Protein AF-A0AAP0I8T3-F1 (afdb_monomer_lite)

pLDDT: mean 73.67, std 14.7, range [32.94, 93.56]

Structure (mmCIF, N/CA/C/O backbone):
data_AF-A0AAP0I8T3-F1
#
_entry.id   AF-A0AAP0I8T3-F1
#
loop_
_atom_site.group_PDB
_atom_site.id
_atom_site.type_symbol
_atom_site.label_atom_id
_atom_site.label_alt_id
_atom_site.label_comp_id
_atom_site.label_asym_id
_atom_site.label_entity_id
_atom_site.label_seq_id
_atom_site.pdbx_PDB_ins_code
_atom_site.Cartn_x
_atom_site.Cartn_y
_atom_site.Cartn_z
_atom_site.occupancy
_atom_site.B_iso_or_equiv
_atom_site.auth_seq_id
_atom_site.auth_comp_id
_atom_site.auth_asym_id
_atom_site.auth_atom_id
_atom_site.pdbx_PDB_model_num
ATOM 1 N N . MET A 1 1 ? -25.269 -58.295 46.517 1.00 35.41 1 MET A N 1
ATOM 2 C CA . MET A 1 1 ? -24.117 -57.380 46.415 1.00 35.41 1 MET A CA 1
ATOM 3 C C . MET A 1 1 ? -24.196 -56.691 45.060 1.00 35.41 1 MET A C 1
ATOM 5 O O . MET A 1 1 ? -23.604 -57.156 44.103 1.00 35.41 1 MET A O 1
ATOM 9 N N . TRP A 1 2 ? -25.041 -55.665 44.972 1.00 32.94 2 TRP A N 1
ATOM 10 C CA . TRP A 1 2 ? -25.226 -54.818 43.794 1.00 32.94 2 TRP A CA 1
ATOM 11 C C . TRP A 1 2 ? -25.390 -53.398 44.334 1.00 32.94 2 TRP A C 1
ATOM 13 O O . TRP A 1 2 ? -26.438 -53.078 44.887 1.00 32.94 2 TRP A O 1
ATOM 23 N N . SER A 1 3 ? -24.336 -52.587 44.272 1.00 38.44 3 SER A N 1
ATOM 24 C CA . SER A 1 3 ? -24.433 -51.142 44.490 1.00 38.44 3 SER A CA 1
ATOM 25 C C . SER A 1 3 ? -24.435 -50.469 43.118 1.00 38.44 3 SER A C 1
ATOM 27 O O . SER A 1 3 ? -23.474 -50.666 42.369 1.00 38.44 3 SER A O 1
ATOM 29 N N . PRO A 1 4 ? -25.470 -49.702 42.752 1.00 47.94 4 PRO A N 1
ATOM 30 C CA . PRO A 1 4 ? -25.428 -48.918 41.533 1.00 47.94 4 PRO A CA 1
ATOM 31 C C . PRO A 1 4 ? -24.483 -47.730 41.737 1.00 47.94 4 PRO A C 1
ATOM 33 O O . PRO A 1 4 ? -24.571 -47.009 42.730 1.00 47.94 4 PRO A O 1
ATOM 36 N N . LEU A 1 5 ? -23.561 -47.559 40.791 1.00 43.00 5 LEU A N 1
ATOM 37 C CA . LEU A 1 5 ? -22.741 -46.365 40.634 1.00 43.00 5 LEU A CA 1
ATOM 38 C C . LEU A 1 5 ? -23.672 -45.180 40.376 1.00 43.00 5 LEU A C 1
ATOM 40 O O . LEU A 1 5 ? -24.196 -45.004 39.280 1.00 43.00 5 LEU A O 1
ATOM 44 N N . GLN A 1 6 ? -23.903 -44.389 41.415 1.00 45.25 6 GLN A N 1
ATOM 45 C CA . GLN A 1 6 ? -24.590 -43.113 41.327 1.00 45.25 6 GLN A CA 1
ATOM 46 C C . GLN A 1 6 ? -23.541 -42.043 40.988 1.00 45.25 6 GLN A C 1
ATOM 48 O O . GLN A 1 6 ? -23.220 -41.185 41.805 1.00 45.25 6 GLN A O 1
ATOM 53 N N . GLU A 1 7 ? -22.962 -42.121 39.786 1.00 44.62 7 GLU A N 1
ATOM 54 C CA . GLU A 1 7 ? -22.285 -40.968 39.192 1.00 44.62 7 GLU A CA 1
ATOM 55 C C . GLU A 1 7 ? -23.377 -39.979 38.802 1.00 44.62 7 GLU A C 1
ATOM 57 O O . GLU A 1 7 ? -24.005 -40.061 37.748 1.00 44.62 7 GLU A O 1
ATOM 62 N N . ALA A 1 8 ? -23.664 -39.068 39.727 1.00 43.50 8 ALA A N 1
ATOM 63 C CA . ALA A 1 8 ? -24.417 -37.876 39.428 1.00 43.50 8 ALA A CA 1
ATOM 64 C C . ALA A 1 8 ? -23.662 -37.128 38.323 1.00 43.50 8 ALA A C 1
ATOM 66 O O . ALA A 1 8 ? -22.659 -36.464 38.575 1.00 43.50 8 ALA A O 1
ATOM 67 N N . THR A 1 9 ? -24.154 -37.217 37.091 1.00 44.84 9 THR A N 1
ATOM 68 C CA . THR A 1 9 ? -23.895 -36.230 36.045 1.00 44.84 9 THR A CA 1
ATOM 69 C C . THR A 1 9 ? -24.516 -34.908 36.488 1.00 44.84 9 THR A C 1
ATOM 71 O O . THR A 1 9 ? -25.554 -34.480 35.982 1.00 44.84 9 THR A O 1
ATOM 74 N N . THR A 1 10 ? -23.918 -34.260 37.485 1.00 43.53 10 THR A N 1
ATOM 75 C CA . THR A 1 10 ? -24.120 -32.838 37.717 1.00 43.53 10 THR A CA 1
ATOM 76 C C . THR A 1 10 ? -23.494 -32.144 36.521 1.00 43.53 10 THR A C 1
ATOM 78 O O . THR A 1 10 ? -22.281 -31.959 36.473 1.00 43.53 10 THR A O 1
ATOM 81 N N . LEU A 1 11 ? -24.317 -31.821 35.519 1.00 47.91 11 LEU A N 1
ATOM 82 C CA . LEU A 1 11 ? -23.992 -30.817 34.513 1.00 47.91 11 LEU A CA 1
ATOM 83 C C . LEU A 1 11 ? -23.649 -29.546 35.289 1.00 47.91 11 LEU A C 1
ATOM 85 O O . LEU A 1 11 ? -24.539 -28.816 35.723 1.00 47.91 11 LEU A O 1
ATOM 89 N N . GLN A 1 12 ? -22.364 -29.337 35.563 1.00 52.41 12 GLN A N 1
ATOM 90 C CA . GLN A 1 12 ? -21.900 -28.130 36.215 1.00 52.41 12 GLN A CA 1
ATOM 91 C C . GLN A 1 12 ? -22.192 -27.013 35.221 1.00 52.41 12 GLN A C 1
ATOM 93 O O . GLN A 1 12 ? -21.581 -26.950 34.156 1.00 52.41 12 GLN A O 1
ATOM 98 N N . ALA A 1 13 ? -23.220 -26.215 35.504 1.00 55.81 13 ALA A N 1
ATOM 99 C CA . ALA A 1 13 ? -23.558 -25.078 34.672 1.00 55.81 13 ALA A CA 1
ATOM 100 C C . ALA A 1 13 ? -22.344 -24.146 34.683 1.00 55.81 13 ALA A C 1
ATOM 102 O O . ALA A 1 13 ? -22.060 -23.500 35.691 1.00 55.81 13 ALA A O 1
ATOM 103 N N . THR A 1 14 ? -21.577 -24.146 33.595 1.00 66.56 14 THR A N 1
ATOM 104 C CA . THR A 1 14 ? -20.417 -23.274 33.451 1.00 66.56 14 THR A CA 1
ATOM 105 C C . THR A 1 14 ? -20.926 -21.841 33.393 1.00 66.56 14 THR A C 1
ATOM 107 O O . THR A 1 14 ? -21.499 -21.413 32.392 1.00 66.56 14 THR A O 1
ATOM 110 N N . VAL A 1 15 ? -20.758 -21.109 34.492 1.00 73.75 15 VAL A N 1
ATOM 111 C CA . VAL A 1 15 ? -21.036 -19.675 34.541 1.00 73.75 15 VAL A CA 1
ATOM 112 C C . VAL A 1 15 ? -19.856 -18.968 33.886 1.00 73.75 15 VAL A C 1
ATOM 114 O O . VAL A 1 15 ? -18.725 -19.074 34.354 1.00 73.75 15 VAL A O 1
ATOM 117 N N . PHE A 1 16 ? -20.116 -18.282 32.775 1.00 75.50 16 PHE A N 1
ATOM 118 C CA . PHE A 1 16 ? -19.122 -17.491 32.057 1.00 75.50 16 PHE A CA 1
ATOM 119 C C . PHE A 1 16 ? -19.373 -16.006 32.316 1.00 75.50 16 PHE A C 1
ATOM 121 O O . PHE A 1 16 ? -20.441 -15.491 31.984 1.00 75.50 16 PHE A O 1
ATOM 128 N N . PHE A 1 17 ? -18.385 -15.325 32.894 1.00 77.38 17 PHE A N 1
ATOM 129 C CA . PHE A 1 17 ? -18.407 -13.874 33.047 1.00 77.38 17 PHE A CA 1
ATOM 130 C C . PHE A 1 17 ? -17.919 -13.238 31.749 1.00 77.38 17 PHE A C 1
ATOM 132 O O . PHE A 1 17 ? -16.761 -13.388 31.369 1.00 77.38 17 PHE A O 1
ATOM 139 N N . ASN A 1 18 ? -18.819 -12.560 31.040 1.00 76.44 18 ASN A N 1
ATOM 140 C CA . ASN A 1 18 ? -18.473 -11.881 29.801 1.00 76.44 18 ASN A CA 1
ATOM 141 C C . ASN A 1 18 ? -18.048 -10.439 30.089 1.00 76.44 18 ASN A C 1
ATOM 143 O O . ASN A 1 18 ? -18.881 -9.537 30.121 1.00 76.44 18 ASN A O 1
ATOM 147 N N . GLU A 1 19 ? -16.747 -10.225 30.252 1.00 75.75 19 GLU A N 1
ATOM 148 C CA . GLU A 1 19 ? -16.169 -8.880 30.358 1.00 75.75 19 GLU A CA 1
ATOM 149 C C . GLU A 1 19 ? -15.763 -8.304 28.991 1.00 75.75 19 GLU A C 1
ATOM 151 O O . GLU A 1 19 ? -15.324 -7.159 28.885 1.00 75.75 19 GLU A O 1
ATOM 156 N N . PHE A 1 20 ? -15.917 -9.077 27.910 1.00 72.88 20 PHE A N 1
ATOM 157 C CA . PHE A 1 20 ? -15.411 -8.711 26.592 1.00 72.88 20 PHE A CA 1
ATOM 158 C C . PHE A 1 20 ? -16.052 -7.424 26.057 1.00 72.88 20 PHE A C 1
ATOM 160 O O . PHE A 1 20 ? -15.343 -6.582 25.513 1.00 72.88 20 PHE A O 1
ATOM 167 N N . TRP A 1 21 ? -17.358 -7.233 26.246 1.00 73.62 21 TRP A N 1
ATOM 168 C CA . TRP A 1 21 ? -18.087 -6.061 25.737 1.00 73.62 21 TRP A CA 1
ATOM 169 C C . TRP A 1 21 ? -18.073 -4.847 26.676 1.00 73.62 21 TRP A C 1
ATOM 171 O O . TRP A 1 21 ? -18.698 -3.834 26.368 1.00 73.62 21 TRP A O 1
ATOM 181 N N . LEU A 1 22 ? -17.367 -4.919 27.809 1.00 78.56 22 LEU A N 1
ATOM 182 C CA . LEU A 1 22 ? -17.167 -3.764 28.680 1.00 78.56 22 LEU A CA 1
ATOM 183 C C . LEU A 1 22 ? -16.063 -2.882 28.089 1.00 78.56 22 LEU A C 1
ATOM 185 O O . LEU A 1 22 ? -14.889 -3.26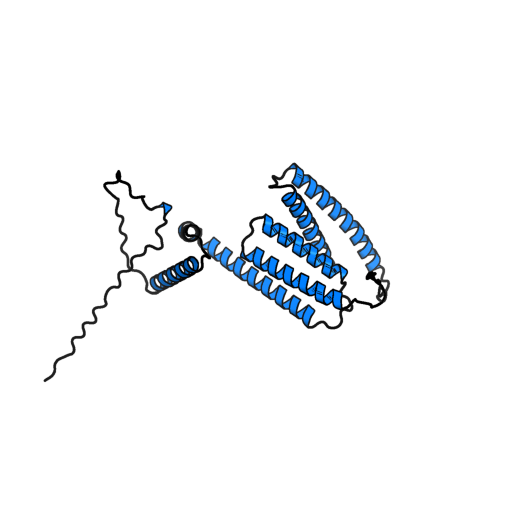0 28.093 1.00 78.56 22 LEU A O 1
ATOM 189 N N . LEU A 1 23 ? -16.453 -1.714 27.571 1.00 76.38 23 LEU A N 1
ATOM 190 C CA . LEU A 1 23 ? -15.505 -0.678 27.160 1.00 76.38 23 LEU A CA 1
ATOM 191 C C . LEU A 1 23 ? -14.959 0.045 28.389 1.00 76.38 23 LEU A C 1
ATOM 193 O O . LEU A 1 23 ? -15.717 0.355 29.316 1.00 76.38 23 LEU A O 1
ATOM 197 N N . ARG A 1 24 ? -13.668 0.387 28.372 1.00 73.75 24 ARG A N 1
ATOM 198 C CA . ARG A 1 24 ? -13.024 1.105 29.486 1.00 73.75 24 ARG A CA 1
ATOM 199 C C . ARG A 1 24 ? -13.656 2.474 29.725 1.00 73.75 24 ARG A C 1
ATOM 201 O O . ARG A 1 24 ? -13.844 2.851 30.876 1.00 73.75 24 ARG A O 1
ATOM 208 N N . ASP A 1 25 ? -14.072 3.157 28.662 1.00 71.25 25 ASP A N 1
ATOM 209 C CA . ASP A 1 25 ? -14.725 4.474 28.732 1.00 71.25 25 ASP A CA 1
ATOM 210 C C . ASP A 1 25 ? -16.092 4.452 29.439 1.00 71.25 25 ASP A C 1
ATOM 212 O O . ASP A 1 25 ? -16.627 5.497 29.809 1.00 71.25 25 ASP A O 1
ATOM 216 N N . LYS A 1 26 ? -16.690 3.265 29.608 1.00 73.75 26 LYS A N 1
ATOM 217 C CA . LYS A 1 26 ? -17.952 3.076 30.337 1.00 73.75 26 LYS A CA 1
ATOM 218 C C . LYS A 1 26 ? -17.734 2.667 31.796 1.00 73.75 26 LYS A C 1
ATOM 220 O O . LYS A 1 26 ? -18.707 2.595 32.545 1.00 73.75 26 LYS A O 1
ATOM 225 N N . LEU A 1 27 ? -16.492 2.396 32.204 1.00 78.56 27 LEU A N 1
ATOM 226 C CA . LEU A 1 27 ? -16.157 2.069 33.586 1.00 78.56 27 LEU A CA 1
ATOM 227 C C . LEU A 1 27 ? -16.054 3.349 34.418 1.00 78.56 27 LEU A C 1
ATOM 229 O O . LEU A 1 27 ? -15.453 4.342 34.011 1.00 78.56 27 LEU A O 1
ATOM 233 N N . ILE A 1 28 ? -16.630 3.314 35.616 1.00 79.69 28 ILE A N 1
ATOM 234 C CA . ILE A 1 28 ? -16.529 4.410 36.579 1.00 79.69 28 ILE A CA 1
ATOM 235 C C . ILE A 1 28 ? -15.183 4.278 37.294 1.00 79.69 28 ILE A C 1
ATOM 237 O O . ILE A 1 28 ? -14.889 3.237 37.882 1.00 79.69 28 ILE A O 1
ATOM 241 N N . GLN A 1 29 ? -14.360 5.327 37.248 1.00 78.94 29 GLN A N 1
ATOM 242 C CA . GLN A 1 29 ? -13.112 5.362 38.009 1.00 78.94 29 GLN A CA 1
ATOM 243 C C . GLN A 1 29 ? -13.422 5.426 39.507 1.00 78.94 29 GLN A C 1
ATOM 245 O O . GLN A 1 29 ? -14.175 6.289 39.959 1.00 78.94 29 GLN A O 1
ATOM 250 N N . LEU A 1 30 ? -12.834 4.511 40.277 1.00 80.19 30 LEU A N 1
ATOM 251 C CA . LEU A 1 30 ? -12.980 4.494 41.728 1.00 80.19 30 LEU A CA 1
ATOM 252 C C . LEU A 1 30 ? -12.174 5.648 42.338 1.00 80.19 30 LEU A C 1
ATOM 254 O O . LEU A 1 30 ? -10.990 5.803 42.043 1.00 80.19 30 LEU A O 1
ATOM 258 N N . ASN A 1 31 ? -12.816 6.446 43.192 1.00 80.62 31 ASN A N 1
ATOM 259 C CA . ASN A 1 31 ? -12.191 7.532 43.947 1.00 80.62 31 ASN A CA 1
ATOM 260 C C . ASN A 1 31 ? -12.795 7.602 45.361 1.00 80.62 31 ASN A C 1
ATOM 262 O O . ASN A 1 31 ? -13.870 7.054 45.599 1.00 80.62 31 ASN A O 1
ATOM 266 N N . GLU A 1 32 ? -12.140 8.307 46.286 1.00 81.00 32 GLU A N 1
ATOM 267 C CA . GLU A 1 32 ? -12.552 8.445 47.695 1.00 81.00 32 GLU A CA 1
ATOM 268 C C . GLU A 1 32 ? -13.939 9.093 47.870 1.00 81.00 32 GLU A C 1
ATOM 270 O O . GLU A 1 32 ? -14.581 8.929 48.904 1.00 81.00 32 GLU A O 1
ATOM 275 N N . THR A 1 33 ? -14.428 9.806 46.854 1.00 80.38 33 THR A N 1
ATOM 276 C CA . THR A 1 33 ? -15.748 10.451 46.832 1.00 80.38 33 THR A CA 1
ATOM 277 C C . THR A 1 33 ? -16.886 9.553 46.337 1.00 80.38 33 THR A C 1
ATOM 279 O O . THR A 1 33 ? -18.044 9.959 46.419 1.00 80.38 33 THR A O 1
ATOM 282 N N . VAL A 1 34 ? -16.598 8.352 45.823 1.00 78.75 34 VAL A N 1
ATOM 283 C CA . VAL A 1 34 ? -17.610 7.437 45.268 1.00 78.75 34 VAL A CA 1
ATOM 284 C C . VAL A 1 34 ? -17.954 6.362 46.301 1.00 78.75 34 VAL A C 1
ATOM 286 O O . VAL A 1 34 ? -17.203 5.410 46.492 1.00 78.75 34 VAL A O 1
ATOM 289 N N . SER A 1 35 ? -19.098 6.508 46.972 1.00 78.25 35 SER A N 1
ATOM 290 C CA . SER A 1 35 ? -19.566 5.589 48.024 1.00 78.25 35 SER A CA 1
ATOM 291 C C . SER A 1 35 ? -20.523 4.496 47.537 1.00 78.25 35 SER A C 1
ATOM 293 O O . SER A 1 35 ? -20.694 3.487 48.215 1.00 78.25 35 SER A O 1
ATOM 295 N N . GLU A 1 36 ? -21.160 4.686 46.380 1.00 83.19 36 GLU A N 1
ATOM 296 C CA . GLU A 1 36 ? -22.135 3.755 45.806 1.00 83.19 36 GLU A CA 1
ATOM 297 C C . GLU A 1 36 ? -21.965 3.641 44.286 1.00 83.19 36 GLU A C 1
ATOM 299 O O . GLU A 1 36 ? -21.607 4.608 43.613 1.00 83.19 36 GLU A O 1
ATOM 304 N N . LEU A 1 37 ? -22.197 2.440 43.746 1.00 81.31 37 LEU A N 1
ATOM 305 C CA . LEU A 1 37 ? -22.043 2.127 42.325 1.00 81.31 37 LEU A CA 1
ATOM 306 C C . LEU A 1 37 ? -23.306 1.433 41.799 1.00 81.31 37 LEU A C 1
ATOM 308 O O . LEU A 1 37 ? -23.769 0.469 42.416 1.00 81.31 37 LEU A O 1
ATOM 312 N N . PRO A 1 38 ? -23.852 1.867 40.650 1.00 81.25 38 PRO A N 1
ATOM 313 C CA . PRO A 1 38 ? -24.961 1.172 40.015 1.00 81.25 38 PRO A CA 1
ATOM 314 C C . PRO A 1 38 ? -24.474 -0.156 39.420 1.00 81.25 38 PRO A C 1
ATOM 316 O O . PRO A 1 38 ? -23.700 -0.176 38.463 1.00 81.25 38 PRO A O 1
ATOM 319 N N . LEU A 1 39 ? -24.939 -1.276 39.980 1.00 80.69 39 LEU A N 1
ATOM 320 C CA . LEU A 1 39 ? -24.646 -2.615 39.473 1.00 80.69 39 LEU A CA 1
ATOM 321 C C . LEU A 1 39 ? -25.758 -3.073 38.518 1.00 80.69 39 LEU A C 1
ATOM 323 O O . LEU A 1 39 ? -26.858 -3.404 38.954 1.00 80.69 39 LEU A O 1
ATOM 327 N N . ASN A 1 40 ? -25.458 -3.125 37.219 1.00 80.69 40 ASN A N 1
ATOM 328 C CA . ASN A 1 40 ? -26.350 -3.691 36.206 1.00 80.69 40 ASN A CA 1
ATOM 329 C C . ASN A 1 40 ? -25.904 -5.122 35.882 1.00 80.69 40 ASN A C 1
ATOM 331 O O . ASN A 1 40 ? -24.823 -5.317 35.331 1.00 80.69 40 ASN A O 1
ATOM 335 N N . LEU A 1 41 ? -26.726 -6.117 36.226 1.00 80.38 41 LEU A N 1
ATOM 336 C CA . LEU A 1 41 ? -26.468 -7.526 35.917 1.00 80.38 41 LEU A CA 1
ATOM 337 C C . LEU A 1 41 ? -27.435 -8.002 34.836 1.00 80.38 41 LEU A C 1
ATOM 339 O O . LEU A 1 41 ? -28.649 -7.974 35.030 1.00 80.38 41 LEU A O 1
ATOM 343 N N . GLU A 1 42 ? -26.891 -8.488 33.724 1.00 79.94 42 GLU A N 1
ATOM 344 C CA . GLU A 1 42 ? -27.651 -9.181 32.687 1.00 79.94 42 GLU A CA 1
ATOM 345 C C . GLU A 1 42 ? -27.288 -10.667 32.714 1.00 79.94 42 GLU A C 1
ATOM 347 O O . GLU A 1 42 ? -26.119 -11.040 32.603 1.00 79.94 42 GLU A O 1
ATOM 352 N N . VAL A 1 43 ? -28.293 -11.527 32.884 1.00 85.19 43 VAL A N 1
ATOM 353 C CA . VAL A 1 43 ? -28.118 -12.982 32.918 1.00 85.19 43 VAL A CA 1
ATOM 354 C C . VAL A 1 43 ? -28.973 -13.590 31.818 1.00 85.19 43 VAL A C 1
ATOM 356 O O . VAL A 1 43 ? -30.188 -13.405 31.793 1.00 85.19 43 VAL A O 1
ATOM 359 N N . GLY A 1 44 ? -28.345 -14.340 30.916 1.00 83.56 44 GLY A N 1
ATOM 360 C CA . GLY A 1 44 ? -29.037 -14.991 29.811 1.00 83.56 44 GLY A CA 1
ATOM 361 C C . GLY A 1 44 ? -28.319 -16.255 29.335 1.00 83.56 44 GLY A C 1
ATOM 362 O O . GLY A 1 44 ? -27.103 -16.375 29.501 1.00 83.56 44 GLY A O 1
ATOM 363 N N . PRO A 1 45 ? -29.050 -17.218 28.746 1.00 85.19 45 PRO A N 1
ATOM 364 C CA . PRO A 1 45 ? -28.443 -18.413 28.181 1.00 85.19 45 PRO A CA 1
ATOM 365 C C . PRO A 1 45 ? -27.628 -18.056 26.932 1.00 85.19 45 PRO A C 1
ATOM 367 O O . PRO A 1 45 ? -28.094 -17.346 26.040 1.00 85.19 45 PRO A O 1
ATOM 370 N N . ILE A 1 46 ? -26.409 -18.586 26.843 1.00 83.38 46 ILE A N 1
ATOM 371 C CA . ILE A 1 46 ? -25.536 -18.440 25.677 1.00 83.38 46 ILE A CA 1
ATOM 372 C C . ILE A 1 46 ? -25.469 -19.761 24.905 1.00 83.38 46 ILE A C 1
ATOM 374 O O . ILE A 1 46 ? -25.341 -20.834 25.489 1.00 83.38 46 ILE A O 1
ATOM 378 N N . SER A 1 47 ? -25.556 -19.694 23.575 1.00 86.75 47 SER A N 1
ATOM 379 C CA . SER A 1 47 ? -25.314 -20.864 22.723 1.00 86.75 47 SER A CA 1
ATOM 380 C C . SER A 1 47 ? -23.847 -21.296 22.806 1.00 86.75 47 SER A C 1
ATOM 382 O O . SER A 1 47 ? -22.954 -20.449 22.841 1.00 86.75 47 SER A O 1
ATOM 384 N N . MET A 1 48 ? -23.591 -22.606 22.745 1.00 84.56 48 MET A N 1
ATOM 385 C CA . MET A 1 48 ? -22.241 -23.182 22.774 1.00 84.56 48 MET A CA 1
ATOM 386 C C . MET A 1 48 ? -21.317 -22.566 21.713 1.00 84.56 48 MET A C 1
ATOM 388 O O . MET A 1 48 ? -20.174 -22.237 22.009 1.00 84.56 48 MET A O 1
ATOM 392 N N . ILE A 1 49 ? -21.819 -22.341 20.493 1.00 85.12 49 ILE A N 1
ATOM 393 C CA . ILE A 1 49 ? -21.036 -21.743 19.397 1.00 85.12 49 ILE A CA 1
ATOM 394 C C . ILE A 1 49 ? -20.643 -20.303 19.737 1.00 85.12 49 ILE A C 1
ATOM 396 O O . ILE A 1 49 ? -19.496 -19.911 19.546 1.00 85.12 49 ILE A O 1
ATOM 400 N N . LYS A 1 50 ? -21.586 -19.523 20.277 1.00 82.50 50 LYS A N 1
ATOM 401 C CA . LYS A 1 50 ? -21.344 -18.128 20.665 1.00 82.50 50 LYS A CA 1
ATOM 402 C C . LYS A 1 50 ? -20.325 -18.049 21.805 1.00 82.50 50 LYS A C 1
ATOM 404 O O . LYS A 1 50 ? -19.456 -17.187 21.780 1.00 82.50 50 LYS A O 1
ATOM 409 N N . TRP A 1 51 ? -20.397 -18.971 22.763 1.00 82.81 51 TRP A N 1
ATOM 410 C CA . TRP A 1 51 ? -19.427 -19.057 23.852 1.00 82.81 51 TRP A CA 1
ATOM 411 C C . TRP A 1 51 ? -18.024 -19.443 23.362 1.00 82.81 51 TRP A C 1
ATOM 413 O O . TRP A 1 51 ? -17.058 -18.762 23.692 1.00 82.81 51 TRP A O 1
ATOM 423 N N . GLN A 1 52 ? -17.908 -20.467 22.510 1.00 87.00 52 GLN A N 1
ATOM 424 C CA . GLN A 1 52 ? -16.629 -20.864 21.905 1.00 87.00 52 GLN A CA 1
ATOM 425 C C . GLN A 1 52 ? -16.005 -19.732 21.081 1.00 87.00 52 GLN A C 1
ATOM 427 O O . GLN A 1 52 ? -14.800 -19.504 21.155 1.00 87.00 52 GLN A O 1
ATOM 432 N N . LEU A 1 53 ? -16.827 -18.989 20.338 1.00 84.69 53 LEU A N 1
ATOM 433 C CA . LEU A 1 53 ? -16.381 -17.820 19.589 1.00 84.69 53 LEU A CA 1
ATOM 434 C C . LEU A 1 53 ? -15.831 -16.728 20.519 1.00 84.69 53 LEU A C 1
ATOM 436 O O . LEU A 1 53 ? -14.769 -16.183 20.238 1.00 84.69 53 LEU A O 1
ATOM 440 N N . PHE A 1 54 ? -16.497 -16.438 21.642 1.00 83.38 54 PHE A N 1
ATOM 441 C CA . PHE A 1 54 ? -15.983 -15.471 22.618 1.00 83.38 54 PHE A CA 1
ATOM 442 C C . PHE A 1 54 ? -14.644 -15.892 23.219 1.00 83.38 54 PHE A C 1
ATOM 444 O O . PHE A 1 54 ? -13.737 -15.067 23.268 1.00 83.38 54 PHE A O 1
ATOM 451 N N . LEU A 1 55 ? -14.479 -17.166 23.585 1.00 84.38 55 LEU A N 1
ATOM 452 C CA . LEU A 1 55 ? -13.199 -17.672 24.089 1.00 84.38 55 LEU A CA 1
ATOM 453 C C . LEU A 1 55 ? -12.075 -17.551 23.047 1.00 84.38 55 LEU A C 1
ATOM 455 O O . LEU A 1 55 ? -10.973 -17.122 23.377 1.00 84.38 55 LEU A O 1
ATOM 459 N N . GLN A 1 56 ? -12.358 -17.883 21.783 1.00 86.94 56 GLN A N 1
ATOM 460 C CA . GLN A 1 56 ? -11.401 -17.753 20.675 1.00 86.94 56 GLN A CA 1
ATOM 461 C C . GLN A 1 56 ? -10.978 -16.296 20.444 1.00 86.94 56 GLN A C 1
ATOM 463 O O . GLN A 1 56 ? -9.792 -16.008 20.261 1.00 86.94 56 GLN A O 1
ATOM 468 N N . ILE A 1 57 ? -11.937 -15.368 20.469 1.00 83.62 57 ILE A N 1
ATOM 469 C CA . ILE A 1 57 ? -11.665 -13.935 20.324 1.00 83.62 57 ILE A CA 1
ATOM 470 C C . ILE A 1 57 ? -10.832 -13.433 21.505 1.00 83.62 57 ILE A C 1
ATOM 472 O O . ILE A 1 57 ? -9.824 -12.763 21.293 1.00 83.62 57 ILE A O 1
ATOM 476 N N . GLU A 1 58 ? -11.208 -13.773 22.736 1.00 81.44 58 GLU A N 1
ATOM 477 C CA . GLU A 1 58 ? -10.486 -13.345 23.933 1.00 81.44 58 GLU A CA 1
ATOM 478 C C . GLU A 1 58 ? -9.041 -13.854 23.932 1.00 81.44 58 GLU A C 1
ATOM 480 O O . GLU A 1 58 ? -8.111 -13.069 24.130 1.00 81.44 58 GLU A O 1
ATOM 485 N N . GLN A 1 59 ? -8.834 -15.131 23.600 1.00 85.31 59 GLN A N 1
ATOM 486 C CA . GLN A 1 59 ? -7.503 -15.716 23.453 1.00 85.31 59 GLN A CA 1
ATOM 487 C C . GLN A 1 59 ? -6.689 -15.016 22.356 1.00 85.31 59 GLN A C 1
ATOM 489 O O . GLN A 1 59 ? -5.522 -14.691 22.572 1.00 85.31 59 GLN A O 1
ATOM 494 N N . SER A 1 60 ? -7.298 -14.729 21.202 1.00 82.62 60 SER A N 1
ATOM 495 C CA . SER A 1 60 ? -6.632 -14.000 20.114 1.00 82.62 60 SER A CA 1
ATOM 496 C C . SER A 1 60 ? -6.201 -12.607 20.572 1.00 82.62 60 SER A C 1
ATOM 498 O O . SER A 1 60 ? -5.049 -12.222 20.389 1.00 82.62 60 SER A O 1
ATOM 500 N N . PHE A 1 61 ? -7.082 -11.868 21.247 1.00 79.00 61 PHE A N 1
ATOM 501 C CA . PHE A 1 61 ? -6.770 -10.543 21.784 1.00 79.00 61 PHE A CA 1
ATOM 502 C C . PHE A 1 61 ? -5.653 -10.589 22.832 1.00 79.00 61 PHE A C 1
ATOM 504 O O . PHE A 1 61 ? -4.786 -9.716 22.829 1.00 79.00 61 PHE A O 1
ATOM 511 N N . GLN A 1 62 ? -5.649 -11.587 23.720 1.00 79.31 62 GLN A N 1
ATOM 512 C CA . GLN A 1 62 ? -4.578 -11.770 24.704 1.00 79.31 62 GLN A CA 1
ATOM 513 C C . GLN A 1 62 ? -3.233 -12.050 24.026 1.00 79.31 62 GLN A C 1
ATOM 515 O O . GLN A 1 62 ? -2.228 -11.441 24.393 1.00 79.31 62 GLN A O 1
ATOM 520 N N . ILE A 1 63 ? -3.221 -12.900 22.996 1.00 81.19 63 ILE A N 1
ATOM 521 C CA . ILE A 1 63 ? -2.037 -13.165 22.174 1.00 81.19 63 ILE A CA 1
ATOM 522 C C . ILE A 1 63 ? -1.555 -11.859 21.530 1.00 81.19 63 ILE A C 1
ATOM 524 O O . ILE A 1 63 ? -0.408 -11.469 21.733 1.00 81.19 63 ILE A O 1
ATOM 528 N N . HIS A 1 64 ? -2.432 -11.120 20.850 1.00 77.75 64 HIS A N 1
ATOM 529 C CA . HIS A 1 64 ? -2.088 -9.853 20.198 1.00 77.75 64 HIS A CA 1
ATOM 530 C C . HIS A 1 64 ? -1.525 -8.801 21.163 1.00 77.75 64 HIS A C 1
ATOM 532 O O . HIS A 1 64 ? -0.556 -8.117 20.812 1.00 77.75 64 HIS A O 1
ATOM 538 N N . ARG A 1 65 ? -2.066 -8.716 22.389 1.00 73.50 65 ARG A N 1
ATOM 539 C CA . ARG A 1 65 ? -1.505 -7.880 23.465 1.00 73.50 65 ARG A CA 1
ATOM 540 C C . ARG A 1 65 ? -0.137 -8.384 23.927 1.00 73.50 65 ARG A C 1
ATOM 542 O O . ARG A 1 65 ? 0.779 -7.583 24.067 1.00 73.50 65 ARG A O 1
ATOM 549 N N . SER A 1 66 ? 0.030 -9.693 24.132 1.00 77.44 66 SER A N 1
ATOM 550 C CA . SER A 1 66 ? 1.300 -10.274 24.598 1.00 77.44 66 SER A CA 1
ATOM 551 C C . SER A 1 66 ? 2.444 -10.118 23.592 1.00 77.44 66 SER A C 1
ATOM 553 O O . SER A 1 66 ? 3.594 -9.963 23.992 1.00 77.44 66 SER A O 1
ATOM 555 N N . TYR A 1 67 ? 2.132 -10.095 22.293 1.00 74.38 67 TYR A N 1
ATOM 556 C CA . TYR A 1 67 ? 3.100 -9.843 21.224 1.00 74.38 67 TYR A CA 1
ATOM 557 C C . TYR A 1 67 ? 3.402 -8.346 21.032 1.00 74.38 67 TYR A C 1
ATOM 559 O O . TYR A 1 67 ? 4.190 -7.995 20.158 1.00 74.38 67 TYR A O 1
ATOM 567 N N . GLY A 1 68 ? 2.779 -7.454 21.814 1.00 67.44 68 GLY A N 1
ATOM 568 C CA . GLY A 1 68 ? 2.943 -6.001 21.689 1.00 67.44 68 GLY A CA 1
ATOM 569 C C . GLY A 1 68 ? 2.371 -5.414 20.393 1.00 67.44 68 GLY A C 1
ATOM 570 O O . GLY A 1 68 ? 2.618 -4.254 20.089 1.00 67.44 68 GLY A O 1
ATOM 571 N N . SER A 1 69 ? 1.619 -6.211 19.628 1.00 61.25 69 SER A N 1
ATOM 572 C CA . SER A 1 69 ? 1.072 -5.849 18.311 1.00 61.25 69 SER A CA 1
ATOM 573 C C . SER A 1 69 ? -0.249 -5.082 18.368 1.00 61.25 69 SER A C 1
ATOM 575 O O . SER A 1 69 ? -0.727 -4.639 17.332 1.00 61.25 69 SER A O 1
ATOM 577 N N . MET A 1 70 ? -0.852 -4.965 19.554 1.00 63.25 70 MET A N 1
ATOM 578 C CA . MET A 1 70 ? -2.108 -4.254 19.763 1.00 63.25 70 MET A CA 1
ATOM 579 C C . MET A 1 70 ? -2.011 -3.439 21.051 1.00 63.25 70 MET A C 1
ATOM 581 O O . MET A 1 70 ? -1.881 -4.007 22.143 1.00 63.25 70 MET A O 1
ATOM 585 N N . LEU A 1 71 ? -2.047 -2.113 20.922 1.00 60.72 71 LEU A N 1
ATOM 586 C CA . LEU A 1 71 ? -2.074 -1.207 22.071 1.00 60.72 71 LEU A CA 1
ATOM 587 C C . LEU A 1 71 ? -3.400 -1.386 22.827 1.00 60.72 71 LEU A C 1
ATOM 589 O O . LEU A 1 71 ? -4.433 -1.681 22.227 1.00 60.72 71 LEU A O 1
ATOM 593 N N . GLU A 1 72 ? -3.409 -1.192 24.152 1.00 61.56 72 GLU A N 1
ATOM 594 C CA . GLU A 1 72 ? -4.624 -1.403 24.964 1.00 61.56 72 GLU A CA 1
ATOM 595 C C . GLU A 1 72 ? -5.833 -0.567 24.494 1.00 61.56 72 GLU A C 1
ATOM 597 O O . GLU A 1 72 ? -6.967 -0.989 24.706 1.00 61.56 72 GLU A O 1
ATOM 602 N N . GLY A 1 73 ? -5.606 0.576 23.833 1.00 63.44 73 GLY A N 1
ATOM 603 C CA . GLY A 1 73 ? -6.660 1.410 23.242 1.00 63.44 73 GLY A CA 1
ATOM 604 C C . GLY A 1 73 ? -7.204 0.900 21.901 1.00 63.44 73 GLY A C 1
ATOM 605 O O . GLY A 1 73 ? -8.392 1.040 21.633 1.00 63.44 73 GLY A O 1
ATOM 606 N N . GLU A 1 74 ? -6.384 0.235 21.084 1.00 67.69 74 GLU A N 1
ATOM 607 C CA . GLU A 1 74 ? -6.815 -0.306 19.782 1.00 67.69 74 GLU A CA 1
ATOM 608 C C . GLU A 1 74 ? -7.806 -1.460 19.952 1.00 67.69 74 GLU A C 1
ATOM 610 O O . GLU A 1 74 ? -8.745 -1.610 19.173 1.00 67.69 74 GLU A O 1
ATOM 615 N N . ALA A 1 75 ? -7.635 -2.249 21.016 1.00 70.19 75 ALA A N 1
ATOM 616 C CA . ALA A 1 75 ? -8.560 -3.317 21.368 1.00 70.19 75 ALA A CA 1
ATOM 617 C C . ALA A 1 75 ? -9.970 -2.787 21.680 1.00 70.19 75 ALA A C 1
ATOM 619 O O . ALA A 1 75 ? -10.955 -3.446 21.346 1.00 70.19 75 ALA A O 1
ATOM 620 N N . ASP A 1 76 ? -10.070 -1.623 22.329 1.00 75.06 76 ASP A N 1
ATOM 621 C CA . ASP A 1 76 ? -11.354 -1.023 22.705 1.00 75.06 76 ASP A CA 1
ATOM 622 C C . ASP A 1 76 ? -12.029 -0.343 21.509 1.00 75.06 76 ASP A C 1
ATOM 624 O O . ASP A 1 76 ? -13.234 -0.495 21.318 1.00 75.06 76 ASP A O 1
ATOM 628 N N . GLU A 1 77 ? -11.250 0.290 20.627 1.00 74.81 77 GLU A N 1
ATOM 629 C CA . GLU A 1 77 ? -11.748 0.794 19.341 1.00 74.81 77 GLU A CA 1
ATOM 630 C C . GLU A 1 77 ? -12.292 -0.336 18.459 1.00 74.81 77 GLU A C 1
ATOM 632 O O . GLU A 1 77 ? -13.369 -0.218 17.878 1.00 74.81 77 GLU A O 1
ATOM 637 N N . LEU A 1 78 ? -11.615 -1.485 18.407 1.00 76.81 78 LEU A N 1
ATOM 638 C CA . LEU A 1 78 ? -12.082 -2.630 17.626 1.00 76.81 78 LEU A CA 1
ATOM 639 C C . LEU A 1 78 ? -13.402 -3.193 18.184 1.00 76.81 78 LEU A C 1
ATOM 641 O O . LEU A 1 78 ? -14.320 -3.505 17.423 1.00 76.81 78 LEU A O 1
ATOM 645 N N . LYS A 1 79 ? -13.547 -3.253 19.516 1.00 76.94 79 LYS A N 1
ATOM 646 C CA . LYS A 1 79 ? -14.821 -3.594 20.175 1.00 76.94 79 LYS A CA 1
ATOM 647 C C . LYS A 1 79 ? -15.912 -2.568 19.876 1.00 76.94 79 LYS A C 1
ATOM 649 O O . LYS A 1 79 ? -17.041 -2.968 19.596 1.00 76.94 79 LYS A O 1
ATOM 654 N N . ARG A 1 80 ? -15.583 -1.272 19.901 1.00 78.38 80 ARG A N 1
ATOM 655 C CA . ARG A 1 80 ? -16.497 -0.177 19.549 1.00 78.38 80 ARG A CA 1
ATOM 656 C C . ARG A 1 80 ? -16.994 -0.323 18.116 1.00 78.38 80 ARG A C 1
ATOM 658 O O . ARG A 1 80 ? -18.195 -0.274 17.889 1.00 78.38 80 ARG A O 1
ATOM 665 N N . VAL A 1 81 ? -16.104 -0.609 17.170 1.00 80.94 81 VAL A N 1
ATOM 666 C CA . VAL A 1 81 ? -16.461 -0.867 15.770 1.00 80.94 81 VAL A CA 1
ATOM 667 C C . VAL A 1 81 ? -17.437 -2.042 15.645 1.00 80.94 81 VAL A C 1
ATOM 669 O O . VAL A 1 81 ? -18.387 -1.951 14.875 1.00 80.94 81 VAL A O 1
ATOM 672 N N . PHE A 1 82 ? -17.271 -3.118 16.418 1.00 79.12 82 PHE A N 1
ATOM 673 C CA . PHE A 1 82 ? -18.218 -4.242 16.414 1.00 79.12 82 PHE A CA 1
ATOM 674 C C . PHE A 1 82 ? -19.560 -3.947 17.104 1.00 79.12 82 PHE A C 1
ATOM 676 O O . PHE A 1 82 ? -20.577 -4.497 16.685 1.00 79.12 82 PHE A O 1
ATOM 683 N N . LEU A 1 83 ? -19.568 -3.128 18.160 1.00 78.50 83 LEU A N 1
ATOM 684 C CA . LEU A 1 83 ? -20.774 -2.784 18.927 1.00 78.50 83 LEU A CA 1
ATOM 685 C C . LEU A 1 83 ? -21.610 -1.687 18.262 1.00 78.50 83 LEU A C 1
ATOM 687 O O . LEU A 1 83 ? -22.836 -1.764 18.255 1.00 78.50 83 LEU A O 1
ATOM 691 N N . GLU A 1 84 ? -20.948 -0.660 17.739 1.00 79.44 84 GLU A N 1
ATOM 692 C CA . GLU A 1 84 ? -21.566 0.561 17.213 1.00 79.44 84 GLU A CA 1
ATOM 693 C C . GLU A 1 84 ? -21.594 0.584 15.676 1.00 79.44 84 GLU A C 1
ATOM 695 O O . GLU A 1 84 ? -22.391 1.306 15.076 1.00 79.44 84 GLU A O 1
ATOM 700 N N . GLY A 1 85 ? -20.736 -0.201 15.017 1.00 78.88 85 GLY A N 1
ATOM 701 C CA . GLY A 1 85 ? -20.625 -0.229 13.564 1.00 78.88 85 GLY A CA 1
ATOM 702 C C . GLY A 1 85 ? -21.757 -0.988 12.877 1.00 78.88 85 GLY A C 1
ATOM 703 O O . GLY A 1 85 ? -22.342 -1.935 13.400 1.00 78.88 85 GLY A O 1
ATOM 704 N N . ASN A 1 86 ? -22.047 -0.594 11.635 1.00 86.19 86 ASN A N 1
ATOM 705 C CA . ASN A 1 86 ? -23.004 -1.311 10.803 1.00 86.19 86 ASN A CA 1
ATOM 706 C C . ASN A 1 86 ? -22.403 -2.667 10.367 1.00 86.19 86 ASN A C 1
ATOM 708 O O . ASN A 1 86 ? -21.410 -2.674 9.627 1.00 86.19 86 ASN A O 1
ATOM 712 N N . PRO A 1 87 ? -23.007 -3.812 10.745 1.00 83.00 87 PRO A N 1
ATOM 713 C CA . PRO A 1 87 ? -22.448 -5.132 10.455 1.00 83.00 87 PRO A CA 1
ATOM 714 C C . PRO A 1 87 ? -22.316 -5.405 8.951 1.00 83.00 87 PRO A C 1
ATOM 716 O O . PRO A 1 87 ? -21.385 -6.091 8.534 1.00 83.00 87 PRO A O 1
ATOM 719 N N . TYR A 1 88 ? -23.187 -4.831 8.115 1.00 87.62 88 TYR A N 1
ATOM 720 C CA . TYR A 1 88 ? -23.095 -4.979 6.661 1.00 87.62 88 TYR A CA 1
ATOM 721 C C . TYR A 1 88 ? -21.854 -4.284 6.096 1.00 87.62 88 TYR A C 1
ATOM 723 O O . TYR A 1 88 ? -21.166 -4.856 5.251 1.00 87.62 88 TYR A O 1
ATOM 731 N N . LEU A 1 89 ? -21.531 -3.082 6.587 1.00 86.94 89 LEU A N 1
ATOM 732 C CA . LEU A 1 89 ? -20.330 -2.359 6.159 1.00 86.94 89 LEU A CA 1
ATOM 733 C C . LEU A 1 89 ? -19.061 -3.103 6.580 1.00 86.94 89 LEU A C 1
ATOM 735 O O . LEU A 1 89 ? -18.126 -3.193 5.791 1.00 86.94 89 LEU A O 1
ATOM 739 N N . LEU A 1 90 ? -19.043 -3.691 7.779 1.00 85.38 90 LEU A N 1
ATOM 740 C CA . LEU A 1 90 ? -17.894 -4.465 8.255 1.00 85.38 90 LEU A CA 1
ATOM 741 C C . LEU A 1 90 ? -17.628 -5.702 7.403 1.00 85.38 90 LEU A C 1
ATOM 743 O O . LEU A 1 90 ? -16.487 -5.940 7.006 1.00 85.38 90 LEU A O 1
ATOM 747 N N . VAL A 1 91 ? -18.676 -6.462 7.078 1.00 87.06 91 VAL A N 1
ATOM 748 C CA . VAL A 1 91 ? -18.544 -7.648 6.224 1.00 87.06 91 VAL A CA 1
ATOM 749 C C . VAL A 1 91 ? -18.045 -7.262 4.832 1.00 87.06 91 VAL A C 1
ATOM 751 O O . VAL A 1 91 ? -17.132 -7.906 4.318 1.00 87.06 91 VAL A O 1
ATOM 754 N N . ILE A 1 92 ? -18.581 -6.192 4.236 1.00 90.81 92 ILE A N 1
ATOM 755 C CA . ILE A 1 92 ? -18.127 -5.715 2.921 1.00 90.81 92 ILE A CA 1
ATOM 756 C C . ILE A 1 92 ? -16.653 -5.305 2.977 1.00 90.81 92 ILE A C 1
ATOM 758 O O . ILE A 1 92 ? -15.869 -5.765 2.150 1.00 90.81 92 ILE A O 1
A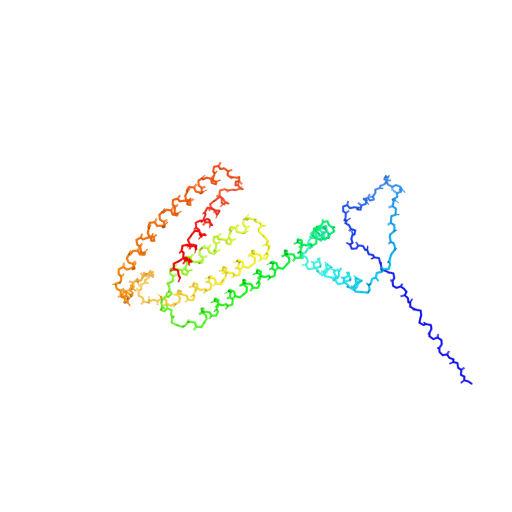TOM 762 N N . THR A 1 93 ? -16.252 -4.504 3.966 1.00 87.44 93 THR A N 1
ATOM 763 C CA . THR A 1 93 ? -14.855 -4.078 4.137 1.00 87.44 93 THR A CA 1
ATOM 764 C C . THR A 1 93 ? -13.918 -5.271 4.299 1.00 87.44 93 THR A C 1
ATOM 766 O O . THR A 1 93 ? -12.848 -5.298 3.690 1.00 87.44 93 THR A O 1
ATOM 769 N N . MET A 1 94 ? -14.327 -6.293 5.055 1.00 85.31 94 MET A N 1
ATOM 770 C CA . MET A 1 94 ? -13.545 -7.516 5.224 1.00 85.31 94 MET A CA 1
ATOM 771 C C . MET A 1 94 ? -13.390 -8.283 3.903 1.00 85.31 94 MET A C 1
ATOM 773 O O . MET A 1 94 ? -12.283 -8.687 3.554 1.00 85.31 94 MET A O 1
ATOM 777 N N . VAL A 1 95 ? -14.469 -8.433 3.128 1.00 90.88 95 VAL A N 1
ATOM 778 C CA . VAL A 1 95 ? -14.432 -9.104 1.817 1.00 90.88 95 VAL A CA 1
ATOM 779 C C . VAL A 1 95 ? -13.560 -8.340 0.821 1.00 90.88 95 VAL A C 1
ATOM 781 O O . VAL A 1 95 ? -12.720 -8.948 0.160 1.00 90.88 95 VAL A O 1
ATOM 784 N N . VAL A 1 96 ? -13.713 -7.016 0.730 1.00 90.69 96 VAL A N 1
ATOM 785 C CA . VAL A 1 96 ? -12.908 -6.169 -0.165 1.00 90.69 96 VAL A CA 1
ATOM 786 C C . VAL A 1 96 ? -11.427 -6.241 0.208 1.00 90.69 96 VAL A C 1
ATOM 788 O O . VAL A 1 96 ? -10.588 -6.403 -0.674 1.00 90.69 96 VAL A O 1
ATOM 791 N N . SER A 1 97 ? -11.105 -6.210 1.503 1.00 85.62 97 SER A N 1
ATOM 792 C CA . SER A 1 97 ? -9.726 -6.324 2.002 1.00 85.62 97 SER A CA 1
ATOM 793 C C . SER A 1 97 ? -9.088 -7.671 1.647 1.00 85.62 97 SER A C 1
ATOM 795 O O . SER A 1 97 ? -7.935 -7.730 1.212 1.00 85.62 97 SER A O 1
ATOM 797 N N . LEU A 1 98 ? -9.854 -8.759 1.778 1.00 89.69 98 LEU A N 1
ATOM 798 C CA . LEU A 1 98 ? -9.409 -10.100 1.398 1.00 89.69 98 LEU A CA 1
ATOM 799 C C . LEU A 1 98 ? -9.178 -10.212 -0.111 1.00 89.69 98 LEU A C 1
ATOM 801 O O . LEU A 1 98 ? -8.138 -10.714 -0.531 1.00 89.69 98 LEU A O 1
ATOM 805 N N . LEU A 1 99 ? -10.118 -9.728 -0.927 1.00 91.56 99 LEU A N 1
ATOM 806 C CA . LEU A 1 99 ? -9.979 -9.738 -2.384 1.00 91.56 99 LEU A CA 1
ATOM 807 C C . LEU A 1 99 ? -8.776 -8.913 -2.843 1.00 91.56 99 LEU A C 1
ATOM 809 O O . LEU A 1 99 ? -8.008 -9.388 -3.675 1.00 91.56 99 LEU A O 1
ATOM 813 N N . HIS A 1 100 ? -8.574 -7.726 -2.266 1.00 87.81 100 HIS A N 1
ATOM 814 C CA . HIS A 1 100 ? -7.416 -6.880 -2.552 1.00 87.81 100 HIS A CA 1
ATOM 815 C C . HIS A 1 100 ? -6.101 -7.622 -2.281 1.00 87.81 100 HIS A C 1
ATOM 817 O O . HIS A 1 100 ? -5.266 -7.750 -3.172 1.00 87.81 100 HIS A O 1
ATOM 823 N N . SER A 1 101 ? -5.983 -8.244 -1.105 1.00 87.75 101 SER A N 1
ATOM 824 C CA . SER A 1 101 ? -4.805 -9.040 -0.734 1.00 87.75 101 SER A CA 1
ATOM 825 C C . SER A 1 101 ? -4.554 -10.215 -1.689 1.00 87.75 101 SER A C 1
ATOM 827 O O . SER A 1 101 ? -3.409 -10.524 -2.026 1.00 87.75 101 SER A O 1
ATOM 829 N N . VAL A 1 102 ? -5.619 -10.885 -2.145 1.00 92.69 102 VAL A N 1
ATOM 830 C CA . VAL A 1 102 ? -5.515 -11.993 -3.107 1.00 92.69 102 VAL A CA 1
ATOM 831 C C . VAL A 1 102 ? -5.041 -11.496 -4.472 1.00 92.69 102 VAL A C 1
ATOM 833 O O . VAL A 1 102 ? -4.182 -12.138 -5.080 1.00 92.69 102 VAL A O 1
ATOM 836 N N . PHE A 1 103 ? -5.570 -10.375 -4.964 1.00 92.25 103 PHE A N 1
ATOM 837 C CA . PHE A 1 103 ? -5.159 -9.817 -6.252 1.00 92.25 103 PHE A CA 1
ATOM 838 C C . PHE A 1 103 ? -3.712 -9.331 -6.234 1.00 92.25 103 PHE A C 1
ATOM 840 O O . PHE A 1 103 ? -2.972 -9.675 -7.155 1.00 92.25 103 PHE A O 1
ATOM 847 N N . ASP A 1 104 ? -3.283 -8.655 -5.168 1.00 89.19 104 ASP A N 1
ATOM 848 C CA . ASP A 1 104 ? -1.887 -8.246 -4.985 1.00 89.19 104 ASP A CA 1
ATOM 849 C C . ASP A 1 104 ? -0.957 -9.465 -5.019 1.00 89.19 104 ASP A C 1
ATOM 851 O O . ASP A 1 104 ? 0.020 -9.509 -5.770 1.00 89.19 104 ASP A O 1
ATOM 855 N N . PHE A 1 105 ? -1.304 -10.522 -4.279 1.00 90.31 105 PHE A N 1
ATOM 856 C CA . PHE A 1 105 ? -0.518 -11.753 -4.268 1.00 90.31 105 PHE A CA 1
ATOM 857 C C . PHE A 1 105 ? -0.429 -12.412 -5.652 1.00 90.31 105 PHE A C 1
ATOM 859 O O . PHE A 1 105 ? 0.641 -12.872 -6.060 1.00 90.31 105 PHE A O 1
ATOM 866 N N . LEU A 1 106 ? -1.541 -12.473 -6.388 1.00 93.56 106 LEU A N 1
ATOM 867 C CA . LEU A 1 106 ? -1.564 -13.035 -7.738 1.00 93.56 106 LEU A CA 1
ATOM 868 C C . LEU A 1 106 ? -0.746 -12.195 -8.722 1.00 93.56 106 LEU A C 1
ATOM 870 O O . LEU A 1 106 ? -0.026 -12.777 -9.538 1.00 93.56 106 LEU A O 1
ATOM 874 N N . ALA A 1 107 ? -0.817 -10.867 -8.621 1.00 89.56 107 ALA A N 1
ATOM 875 C CA . ALA A 1 107 ? -0.033 -9.946 -9.434 1.00 89.56 107 ALA A CA 1
ATOM 876 C C . ALA A 1 107 ? 1.468 -10.143 -9.183 1.00 89.56 107 ALA A C 1
ATOM 878 O O . ALA A 1 107 ? 2.210 -10.434 -10.121 1.00 89.56 107 ALA A O 1
ATOM 879 N N . PHE A 1 108 ? 1.901 -10.132 -7.918 1.00 92.12 108 PHE A N 1
ATOM 880 C CA . PHE A 1 108 ? 3.298 -10.383 -7.552 1.00 92.12 108 PHE A CA 1
ATOM 881 C C . PHE A 1 108 ? 3.777 -11.759 -8.003 1.00 92.12 108 PHE A C 1
ATOM 883 O O . PHE A 1 108 ? 4.871 -11.900 -8.550 1.00 92.12 108 PHE A O 1
ATOM 890 N N . LYS A 1 109 ? 2.954 -12.795 -7.818 1.00 92.88 109 LYS A N 1
ATOM 891 C CA . LYS A 1 109 ? 3.290 -14.150 -8.258 1.00 92.88 109 LYS A CA 1
ATOM 892 C C . LYS A 1 109 ? 3.479 -14.217 -9.773 1.00 92.88 109 LYS A C 1
ATOM 894 O O . LYS A 1 109 ? 4.427 -14.856 -10.231 1.00 92.88 109 LYS A O 1
ATOM 899 N N . ASN A 1 110 ? 2.576 -13.612 -10.544 1.00 90.94 110 ASN A N 1
ATOM 900 C CA . ASN A 1 110 ? 2.655 -13.602 -12.002 1.00 90.94 110 ASN A CA 1
ATOM 901 C C . ASN A 1 110 ? 3.910 -12.869 -12.482 1.00 90.94 110 ASN A C 1
ATOM 903 O O . ASN A 1 110 ? 4.651 -13.393 -13.312 1.00 90.94 110 ASN A O 1
ATOM 907 N N . ASP A 1 111 ? 4.178 -11.716 -11.891 1.00 88.44 111 ASP A N 1
ATOM 908 C CA . ASP A 1 111 ? 5.291 -10.851 -12.237 1.00 88.44 111 ASP A CA 1
ATOM 909 C C . ASP A 1 111 ? 6.654 -11.488 -11.906 1.00 88.44 111 ASP A C 1
ATOM 911 O O . ASP A 1 111 ? 7.514 -11.635 -12.779 1.00 88.44 111 ASP A O 1
ATOM 915 N N . ILE A 1 112 ? 6.821 -12.027 -10.692 1.00 88.62 112 ILE A N 1
ATOM 916 C CA . ILE A 1 112 ? 8.014 -12.807 -10.323 1.00 88.62 112 ILE A CA 1
ATOM 917 C C . ILE A 1 112 ? 8.175 -14.006 -11.263 1.00 88.62 112 ILE A C 1
ATOM 919 O O . ILE A 1 112 ? 9.285 -14.304 -11.709 1.00 88.62 112 ILE A O 1
ATOM 923 N N . GLN A 1 113 ? 7.086 -14.708 -11.591 1.00 87.88 113 GLN A N 1
ATOM 924 C CA . GLN A 1 113 ? 7.132 -15.848 -12.503 1.00 87.88 113 GLN A CA 1
ATOM 925 C C . GLN A 1 113 ? 7.570 -15.438 -13.916 1.00 87.88 113 GLN A C 1
ATOM 927 O O . GLN A 1 113 ? 8.372 -16.158 -14.517 1.00 87.88 113 GLN A O 1
ATOM 932 N N . PHE A 1 114 ? 7.062 -14.322 -14.442 1.00 85.69 114 PHE A N 1
ATOM 933 C CA . PHE A 1 114 ? 7.435 -13.779 -15.746 1.00 85.69 114 PHE A CA 1
ATOM 934 C C . PHE A 1 114 ? 8.931 -13.470 -15.786 1.00 85.69 114 PHE A C 1
ATOM 936 O O . PHE A 1 114 ? 9.659 -14.034 -16.607 1.00 85.69 114 PHE A O 1
ATOM 943 N N . TRP A 1 115 ? 9.417 -12.684 -14.824 1.00 82.62 115 TRP A N 1
ATOM 944 C CA . TRP A 1 115 ? 10.828 -12.323 -14.736 1.00 82.62 115 TRP A CA 1
ATOM 945 C C . TRP A 1 115 ? 11.722 -13.529 -14.478 1.00 82.62 115 TRP A C 1
ATOM 947 O O . TRP A 1 115 ? 12.838 -13.571 -14.985 1.00 82.62 115 TRP A O 1
ATOM 957 N N . ASN A 1 116 ? 11.277 -14.533 -13.720 1.00 82.88 116 ASN A N 1
ATOM 958 C CA . ASN A 1 116 ? 12.075 -15.726 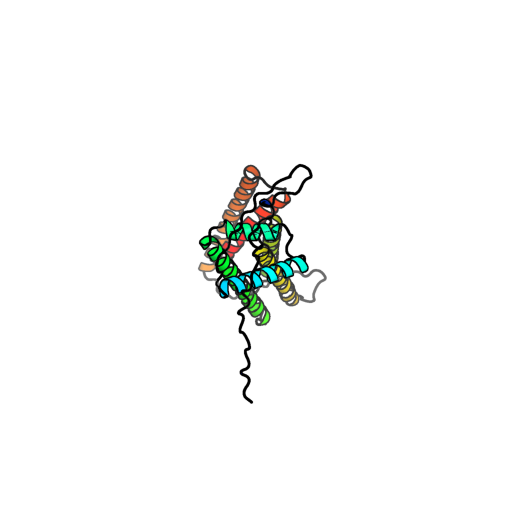-13.444 1.00 82.88 116 ASN A CA 1
ATOM 959 C C . ASN A 1 116 ? 12.172 -16.678 -14.649 1.00 82.88 116 ASN A C 1
ATOM 961 O O . ASN A 1 116 ? 13.243 -17.227 -14.907 1.00 82.88 116 ASN A O 1
ATOM 965 N N . LYS A 1 117 ? 11.076 -16.867 -15.396 1.00 79.25 117 LYS A N 1
ATOM 966 C CA . LYS A 1 117 ? 11.031 -17.772 -16.558 1.00 79.25 117 LYS A CA 1
ATOM 967 C C . LYS A 1 117 ? 11.610 -17.154 -17.830 1.00 79.25 117 LYS A C 1
ATOM 969 O O . LYS A 1 117 ? 12.122 -17.901 -18.665 1.00 79.25 117 LYS A O 1
ATOM 974 N N . ASN A 1 118 ? 11.539 -15.834 -17.991 1.00 69.81 118 ASN A N 1
ATOM 975 C CA . ASN A 1 118 ? 12.000 -15.187 -19.209 1.00 69.81 118 ASN A CA 1
ATOM 976 C C . ASN A 1 118 ? 13.538 -15.084 -19.240 1.00 69.81 118 ASN A C 1
ATOM 978 O O . ASN A 1 118 ? 14.141 -14.369 -18.442 1.00 69.81 118 ASN A O 1
ATOM 982 N N . LYS A 1 119 ? 14.179 -15.841 -20.143 1.00 60.31 119 LYS A N 1
ATOM 983 C CA . LYS A 1 119 ? 15.644 -15.846 -20.341 1.00 60.31 119 LYS A CA 1
ATOM 984 C C . LYS A 1 119 ? 16.102 -14.990 -21.524 1.00 60.31 119 LYS A C 1
ATOM 986 O O . LYS A 1 119 ? 17.260 -14.586 -21.538 1.00 60.31 119 LYS A O 1
ATOM 991 N N . SER A 1 120 ? 15.217 -14.714 -22.484 1.00 55.66 120 SER A N 1
ATOM 992 C CA . SER A 1 120 ? 15.462 -13.714 -23.524 1.00 55.66 120 SER A CA 1
ATOM 993 C C . SER A 1 120 ? 14.862 -12.394 -23.052 1.00 55.66 120 SER A C 1
ATOM 995 O O . SER A 1 120 ? 13.646 -12.260 -22.952 1.00 55.66 120 SER A O 1
ATOM 997 N N . MET A 1 121 ? 15.714 -11.429 -22.712 1.00 58.25 121 MET A N 1
ATOM 998 C CA . MET A 1 121 ? 15.281 -10.057 -22.422 1.00 58.25 121 MET A CA 1
ATOM 999 C C . MET A 1 121 ? 15.069 -9.232 -23.699 1.00 58.25 121 MET A C 1
ATOM 1001 O O . MET A 1 121 ? 14.933 -8.013 -23.622 1.00 58.25 121 MET A O 1
ATOM 1005 N N . GLU A 1 122 ? 15.033 -9.867 -24.876 1.00 49.22 122 GLU A N 1
ATOM 1006 C CA . GLU A 1 122 ? 14.693 -9.188 -26.125 1.00 49.22 122 GLU A CA 1
ATOM 1007 C C . GLU A 1 122 ? 13.288 -8.579 -26.010 1.00 49.22 122 GLU A C 1
ATOM 1009 O O . GLU A 1 122 ? 12.292 -9.289 -25.890 1.00 49.22 122 GLU A O 1
ATOM 1014 N N . GLY A 1 123 ? 13.225 -7.244 -25.991 1.00 56.59 123 GLY A N 1
ATOM 1015 C CA . GLY A 1 123 ? 11.987 -6.467 -25.865 1.00 56.59 123 GLY A CA 1
ATOM 1016 C C . GLY A 1 123 ? 11.741 -5.820 -24.496 1.00 56.59 123 GLY A C 1
ATOM 1017 O O . GLY A 1 123 ? 10.853 -4.978 -24.396 1.00 56.59 123 GLY A O 1
ATOM 1018 N N . LEU A 1 124 ? 12.524 -6.135 -23.455 1.00 64.50 124 LEU A N 1
ATOM 1019 C CA . LEU A 1 124 ? 12.432 -5.471 -22.144 1.00 64.50 124 LEU A CA 1
ATOM 1020 C C . LEU A 1 124 ? 13.470 -4.348 -22.040 1.00 64.50 124 LEU A C 1
ATOM 1022 O O . LEU A 1 124 ? 14.670 -4.598 -22.090 1.00 64.50 124 LEU A O 1
ATOM 1026 N N . SER A 1 125 ? 13.017 -3.103 -21.872 1.00 69.69 125 SER A N 1
ATOM 1027 C CA . SER A 1 125 ? 13.913 -1.950 -21.735 1.00 69.69 125 SER A CA 1
ATOM 1028 C C . SER A 1 125 ? 14.391 -1.788 -20.289 1.00 69.69 125 SER A C 1
ATOM 1030 O O . SER A 1 125 ? 13.582 -1.567 -19.391 1.00 69.69 125 SER A O 1
ATOM 1032 N N . ALA A 1 126 ? 15.705 -1.796 -20.038 1.00 67.69 126 ALA A N 1
ATOM 1033 C CA . ALA A 1 126 ? 16.241 -1.502 -18.702 1.00 67.69 126 ALA A CA 1
ATOM 1034 C C . ALA A 1 126 ? 15.791 -0.121 -18.182 1.00 67.69 126 ALA A C 1
ATOM 1036 O O . ALA A 1 126 ? 15.544 0.056 -16.989 1.00 67.69 126 ALA A O 1
ATOM 1037 N N . LYS A 1 127 ? 15.598 0.850 -19.087 1.00 64.88 127 LYS A N 1
ATOM 1038 C CA . LYS A 1 127 ? 15.053 2.171 -18.748 1.00 64.88 127 LYS A CA 1
ATOM 1039 C C . LYS A 1 127 ? 13.616 2.101 -18.242 1.00 64.88 127 LYS A C 1
ATOM 1041 O O . LYS A 1 127 ? 13.308 2.786 -17.273 1.00 64.88 127 LYS A O 1
ATOM 1046 N N . SER A 1 128 ? 12.753 1.296 -18.867 1.00 73.62 128 SER A N 1
ATOM 1047 C CA . SER A 1 128 ? 11.364 1.177 -18.411 1.00 73.62 128 SER A CA 1
ATOM 1048 C C . SER A 1 128 ? 11.301 0.530 -17.030 1.00 73.62 128 SER A C 1
ATOM 1050 O O . SER A 1 128 ? 10.562 1.013 -16.188 1.00 73.62 128 SER A O 1
ATOM 1052 N N . VAL A 1 129 ? 12.155 -0.461 -16.750 1.00 79.06 129 VAL A N 1
ATOM 1053 C CA . VAL A 1 129 ? 12.260 -1.095 -15.420 1.00 79.06 129 VAL A CA 1
ATOM 1054 C C . VAL A 1 129 ? 12.667 -0.085 -14.342 1.00 79.06 129 VAL A C 1
ATOM 1056 O O . VAL A 1 129 ? 12.077 -0.051 -13.266 1.00 79.06 129 VAL A O 1
ATOM 1059 N N . VAL A 1 130 ? 13.656 0.770 -14.623 1.00 73.94 130 VAL A N 1
ATOM 1060 C CA . VAL A 1 130 ? 14.088 1.812 -13.675 1.00 73.94 130 VAL A CA 1
ATOM 1061 C C . VAL A 1 130 ? 12.991 2.855 -13.452 1.00 73.94 130 VAL A C 1
ATOM 1063 O O . VAL A 1 130 ? 12.765 3.260 -12.313 1.00 73.94 130 VAL A O 1
ATOM 1066 N N . VAL A 1 131 ? 12.293 3.278 -14.511 1.00 77.56 131 VAL A N 1
ATOM 1067 C CA . VAL A 1 131 ? 11.166 4.216 -14.396 1.00 77.56 131 VAL A CA 1
ATOM 1068 C C . VAL A 1 131 ? 10.031 3.601 -13.576 1.00 77.56 131 VAL A C 1
ATOM 1070 O O . VAL A 1 131 ? 9.550 4.258 -12.658 1.00 77.56 131 VAL A O 1
ATOM 1073 N N . SER A 1 132 ? 9.668 2.339 -13.822 1.00 83.50 132 SER A N 1
ATOM 1074 C CA . SER A 1 132 ? 8.649 1.619 -13.047 1.00 83.50 132 SER A CA 1
ATOM 1075 C C . SER A 1 132 ? 9.001 1.530 -11.561 1.00 83.50 132 SER A C 1
ATOM 1077 O O . SER A 1 132 ? 8.150 1.798 -10.717 1.00 83.50 132 SER A O 1
ATOM 1079 N N . PHE A 1 133 ? 10.261 1.249 -11.215 1.00 83.62 133 PHE A N 1
ATOM 1080 C CA . PHE A 1 133 ? 10.700 1.262 -9.817 1.00 83.62 133 PHE A CA 1
ATOM 1081 C C . PHE A 1 133 ? 10.586 2.647 -9.171 1.00 83.62 133 PHE A C 1
ATOM 1083 O O . PHE A 1 133 ? 10.116 2.752 -8.041 1.00 83.62 133 PHE A O 1
ATOM 1090 N N . ILE A 1 134 ? 11.006 3.711 -9.865 1.00 79.19 134 ILE A N 1
ATOM 1091 C CA . ILE A 1 134 ? 10.911 5.081 -9.338 1.00 79.19 134 ILE A CA 1
ATOM 1092 C C . ILE A 1 134 ? 9.443 5.469 -9.133 1.00 79.19 134 ILE A C 1
ATOM 1094 O O . ILE A 1 134 ? 9.109 6.021 -8.087 1.00 79.19 134 ILE A O 1
ATOM 1098 N N . SER A 1 135 ? 8.567 5.135 -10.083 1.00 84.19 135 SER A N 1
ATOM 1099 C CA . SER A 1 135 ? 7.118 5.316 -9.962 1.00 84.19 135 SER A CA 1
ATOM 1100 C C . SER A 1 135 ? 6.555 4.593 -8.734 1.00 84.19 135 SER A C 1
ATOM 1102 O O . SER A 1 135 ? 5.915 5.227 -7.894 1.00 84.19 135 SER A O 1
ATOM 1104 N N . GLN A 1 136 ? 6.867 3.302 -8.567 1.00 87.88 136 GLN A N 1
ATOM 1105 C CA . GLN A 1 136 ? 6.435 2.509 -7.411 1.00 87.88 136 GLN A CA 1
ATOM 1106 C C . GLN A 1 136 ? 6.967 3.084 -6.089 1.00 87.88 136 GLN A C 1
ATOM 1108 O O . GLN A 1 136 ? 6.246 3.121 -5.094 1.00 87.88 136 GLN A O 1
ATOM 1113 N N . LEU A 1 137 ? 8.208 3.575 -6.077 1.00 86.06 137 LEU A N 1
ATOM 1114 C CA . LEU A 1 137 ? 8.828 4.188 -4.904 1.00 86.06 137 LEU A CA 1
ATOM 1115 C C . LEU A 1 137 ? 8.150 5.506 -4.513 1.00 86.06 137 LEU A C 1
ATOM 1117 O O . LEU A 1 137 ? 7.922 5.742 -3.329 1.00 86.06 137 LEU A O 1
ATOM 1121 N N . ILE A 1 138 ? 7.803 6.349 -5.489 1.00 85.06 138 ILE A N 1
ATOM 1122 C CA . ILE A 1 138 ? 7.056 7.594 -5.261 1.00 85.06 138 ILE A CA 1
ATOM 1123 C C . ILE A 1 138 ? 5.687 7.282 -4.650 1.00 85.06 138 ILE A C 1
ATOM 1125 O O . ILE A 1 138 ? 5.325 7.888 -3.642 1.00 85.06 138 ILE A O 1
ATOM 1129 N N . VAL A 1 139 ? 4.960 6.308 -5.209 1.00 88.94 139 VAL A N 1
ATOM 1130 C CA . VAL A 1 139 ? 3.650 5.880 -4.690 1.00 88.94 139 VAL A CA 1
ATOM 1131 C C . VAL A 1 139 ? 3.783 5.309 -3.278 1.00 88.94 139 VAL A C 1
ATOM 1133 O O . VAL A 1 139 ? 3.008 5.668 -2.396 1.00 88.94 139 VAL A O 1
ATOM 1136 N N . PHE A 1 140 ? 4.782 4.462 -3.020 1.00 88.06 140 PHE A N 1
ATOM 1137 C CA . PHE A 1 140 ? 5.030 3.921 -1.683 1.00 88.06 140 PHE A CA 1
ATOM 1138 C C . PHE A 1 140 ? 5.301 5.027 -0.655 1.00 88.06 140 PHE A C 1
ATOM 1140 O O . PHE A 1 140 ? 4.689 5.039 0.412 1.00 88.06 140 PHE A O 1
ATOM 1147 N N . LEU A 1 141 ? 6.173 5.985 -0.986 1.00 85.12 141 LEU A N 1
ATOM 1148 C CA . LEU A 1 141 ? 6.456 7.132 -0.123 1.00 85.12 141 LEU A CA 1
ATOM 1149 C C . LEU A 1 141 ? 5.202 7.980 0.114 1.00 85.12 141 LEU A C 1
ATOM 1151 O O . LEU A 1 141 ? 4.994 8.450 1.230 1.00 85.12 141 LEU A O 1
ATOM 1155 N N . TYR A 1 142 ? 4.360 8.163 -0.905 1.00 86.50 142 TYR A N 1
ATOM 1156 C CA . TYR A 1 142 ? 3.086 8.863 -0.764 1.00 86.50 142 TYR A CA 1
ATOM 1157 C C . TYR A 1 142 ? 2.148 8.145 0.208 1.00 86.50 142 TYR A C 1
ATOM 1159 O O . TYR A 1 142 ? 1.594 8.777 1.104 1.00 86.50 142 TYR A O 1
ATOM 1167 N N . LEU A 1 143 ? 2.003 6.824 0.087 1.00 87.19 143 LEU A N 1
ATOM 1168 C CA . LEU A 1 143 ? 1.173 6.035 1.002 1.00 87.19 143 LEU A CA 1
ATOM 1169 C C . LEU A 1 143 ? 1.708 6.061 2.439 1.00 87.19 143 LEU A C 1
ATOM 1171 O O . LEU A 1 143 ? 0.912 6.079 3.380 1.00 87.19 143 LEU A O 1
ATOM 1175 N N . LEU A 1 144 ? 3.036 6.098 2.593 1.00 84.06 144 LEU A N 1
ATOM 1176 C CA . LEU A 1 144 ? 3.717 6.234 3.879 1.00 84.06 144 LEU A CA 1
ATOM 1177 C C . LEU A 1 144 ? 3.447 7.601 4.533 1.00 84.06 144 LEU A C 1
ATOM 1179 O O . LEU A 1 144 ? 3.272 7.659 5.744 1.00 84.06 144 LEU A O 1
ATOM 1183 N N . ASP A 1 145 ? 3.390 8.684 3.751 1.00 84.06 145 ASP A N 1
ATOM 1184 C CA . ASP A 1 145 ? 3.107 10.042 4.251 1.00 84.06 145 ASP A CA 1
ATOM 1185 C C . ASP A 1 145 ? 1.618 10.261 4.593 1.00 84.06 145 ASP A C 1
ATOM 1187 O O . ASP A 1 145 ? 1.296 11.075 5.458 1.00 84.06 145 ASP A O 1
ATOM 1191 N N . ASN A 1 146 ? 0.708 9.519 3.947 1.00 81.06 146 ASN A N 1
ATOM 1192 C CA . ASN A 1 146 ? -0.748 9.657 4.109 1.00 81.06 146 ASN A CA 1
ATOM 1193 C C . ASN A 1 146 ? -1.367 8.768 5.207 1.00 81.06 146 ASN A C 1
ATOM 1195 O O . ASN A 1 146 ? -2.587 8.613 5.227 1.00 81.06 146 ASN A O 1
ATOM 1199 N N . ASP A 1 147 ? -0.566 8.171 6.101 1.00 74.62 147 ASP A N 1
ATOM 1200 C CA . ASP A 1 147 ? -1.045 7.299 7.193 1.00 74.62 147 ASP A CA 1
ATOM 1201 C C . ASP A 1 147 ? -2.036 6.209 6.693 1.00 74.62 147 ASP A C 1
ATOM 1203 O O . ASP A 1 147 ? -3.069 5.923 7.302 1.00 74.62 147 ASP A O 1
ATOM 1207 N N . THR A 1 148 ? -1.741 5.609 5.528 1.00 79.31 148 THR A N 1
ATOM 1208 C CA . THR A 1 148 ? -2.609 4.599 4.889 1.00 79.31 148 THR A CA 1
ATOM 1209 C C . THR A 1 148 ? -2.650 3.301 5.706 1.00 79.31 148 THR A C 1
ATOM 1211 O O . THR A 1 148 ? -1.718 2.983 6.443 1.00 79.31 148 THR A O 1
ATOM 1214 N N . SER A 1 149 ? -3.713 2.499 5.543 1.00 76.44 149 SER A N 1
ATOM 1215 C CA . SER A 1 149 ? -3.833 1.192 6.201 1.00 76.44 149 SER A CA 1
ATOM 1216 C C . SER A 1 149 ? -2.570 0.334 6.044 1.00 76.44 149 SER A C 1
ATOM 1218 O O . SER A 1 149 ? -2.014 0.208 4.947 1.00 76.44 149 SER A O 1
ATOM 1220 N N . TRP A 1 150 ? -2.156 -0.303 7.144 1.00 78.25 150 TRP A N 1
ATOM 1221 C CA . TRP A 1 150 ? -0.926 -1.097 7.199 1.00 78.25 150 TRP A CA 1
ATOM 1222 C C . TRP A 1 150 ? -0.881 -2.203 6.137 1.00 78.25 150 TRP A C 1
ATOM 1224 O O . TRP A 1 150 ? 0.173 -2.474 5.575 1.00 78.25 150 TRP A O 1
ATOM 1234 N N . MET A 1 151 ? -2.034 -2.790 5.806 1.00 76.25 151 MET A N 1
ATOM 1235 C CA . MET A 1 151 ? -2.168 -3.817 4.770 1.00 76.25 151 MET A CA 1
ATOM 1236 C C . MET A 1 151 ? -1.740 -3.313 3.384 1.00 76.25 151 MET A C 1
ATOM 1238 O O . MET A 1 151 ? -0.942 -3.970 2.721 1.00 76.25 151 MET A O 1
ATOM 1242 N N . ILE A 1 152 ? -2.225 -2.137 2.971 1.00 83.31 152 ILE A N 1
ATOM 1243 C CA . ILE A 1 152 ? -1.901 -1.536 1.665 1.00 83.31 152 ILE A CA 1
ATOM 1244 C C . ILE A 1 152 ? -0.450 -1.037 1.652 1.00 83.31 152 ILE A C 1
ATOM 1246 O O . ILE A 1 152 ? 0.265 -1.189 0.662 1.00 83.31 152 ILE A O 1
ATOM 1250 N N . LEU A 1 153 ? 0.021 -0.468 2.766 1.00 86.62 153 LEU A N 1
ATOM 1251 C CA . LEU A 1 153 ? 1.415 -0.042 2.892 1.00 86.62 153 LEU A CA 1
ATOM 1252 C C . LEU A 1 153 ? 2.375 -1.237 2.777 1.00 86.62 153 LEU A C 1
ATOM 1254 O O . LEU A 1 153 ? 3.390 -1.157 2.084 1.00 86.62 153 LEU A O 1
ATOM 1258 N N . ALA A 1 154 ? 2.038 -2.356 3.422 1.00 86.38 154 ALA A N 1
ATOM 1259 C CA . ALA A 1 154 ? 2.821 -3.582 3.363 1.00 86.38 154 ALA A CA 1
ATOM 1260 C C . ALA A 1 154 ? 2.837 -4.181 1.949 1.00 86.38 154 ALA A C 1
ATOM 1262 O O . ALA A 1 154 ? 3.913 -4.540 1.467 1.00 86.38 154 ALA A O 1
ATOM 1263 N N . SER A 1 155 ? 1.690 -4.254 1.259 1.00 87.38 155 SER A N 1
ATOM 1264 C CA . SER A 1 155 ? 1.647 -4.774 -0.114 1.00 87.38 155 SER A CA 1
ATOM 1265 C C . SER A 1 155 ? 2.419 -3.880 -1.091 1.00 87.38 155 SER A C 1
ATOM 1267 O O . SER A 1 155 ? 3.235 -4.387 -1.863 1.00 87.38 155 SER A O 1
ATOM 1269 N N . SER A 1 156 ? 2.284 -2.554 -0.985 1.00 89.75 156 SER A N 1
ATOM 1270 C CA . SER A 1 156 ? 3.066 -1.593 -1.777 1.00 89.75 156 SER A CA 1
ATOM 1271 C C . SER A 1 156 ? 4.576 -1.693 -1.509 1.00 89.75 156 SER A C 1
ATOM 1273 O O . SER A 1 156 ? 5.377 -1.672 -2.448 1.00 89.75 156 SER A O 1
ATOM 1275 N N . GLY A 1 157 ? 4.978 -1.895 -0.248 1.00 90.50 157 GLY A N 1
ATOM 1276 C CA . GLY A 1 157 ? 6.374 -2.121 0.135 1.00 90.50 157 GLY A CA 1
ATOM 1277 C C . GLY A 1 157 ? 6.960 -3.406 -0.459 1.00 90.50 157 GLY A C 1
ATOM 1278 O O . GLY A 1 157 ? 8.079 -3.396 -0.977 1.00 90.50 157 GLY A O 1
ATOM 1279 N N . VAL A 1 158 ? 6.195 -4.505 -0.458 1.00 91.19 158 VAL A N 1
ATOM 1280 C CA . VAL A 1 158 ? 6.581 -5.753 -1.142 1.00 91.19 158 VAL A CA 1
ATOM 1281 C C . VAL A 1 158 ? 6.746 -5.518 -2.646 1.00 91.19 158 VAL A C 1
ATOM 1283 O O . VAL A 1 158 ? 7.754 -5.945 -3.211 1.00 91.19 158 VAL A O 1
ATOM 1286 N N . GLY A 1 159 ? 5.822 -4.787 -3.277 1.00 90.69 159 GLY A N 1
ATOM 1287 C CA . GLY A 1 159 ? 5.936 -4.375 -4.680 1.00 90.69 159 GLY A CA 1
ATOM 1288 C C . GLY A 1 159 ? 7.227 -3.601 -4.962 1.00 90.69 159 GLY A C 1
ATOM 1289 O O . GLY A 1 159 ? 7.961 -3.934 -5.890 1.00 90.69 159 GLY A O 1
ATOM 1290 N N . CYS A 1 160 ? 7.579 -2.646 -4.098 1.00 89.38 160 CYS A N 1
ATOM 1291 C CA . CYS A 1 160 ? 8.829 -1.888 -4.189 1.00 89.38 160 CYS A CA 1
ATOM 1292 C C . CYS A 1 160 ? 10.075 -2.791 -4.154 1.00 89.38 160 CYS A C 1
ATOM 1294 O O . CYS A 1 160 ? 11.002 -2.610 -4.946 1.00 89.38 160 CYS A O 1
ATOM 1296 N N . CYS A 1 161 ? 10.097 -3.787 -3.265 1.00 91.44 161 CYS A N 1
ATOM 1297 C CA . CYS A 1 161 ? 11.183 -4.766 -3.180 1.00 91.44 161 CYS A CA 1
ATOM 1298 C C . CYS A 1 161 ? 11.281 -5.646 -4.437 1.00 91.44 161 CYS A C 1
ATOM 1300 O O . CYS A 1 161 ? 12.388 -5.948 -4.891 1.00 91.44 161 CYS A O 1
ATOM 1302 N N . ILE A 1 162 ? 10.142 -6.049 -5.008 1.00 90.56 162 ILE A N 1
ATOM 1303 C CA . ILE A 1 162 ? 10.093 -6.828 -6.252 1.00 90.56 162 ILE A CA 1
ATOM 1304 C C . ILE A 1 162 ? 10.641 -5.997 -7.420 1.00 90.56 162 ILE A C 1
ATOM 1306 O O . ILE A 1 162 ? 11.506 -6.480 -8.151 1.00 90.56 162 ILE A O 1
ATOM 1310 N N . GLU A 1 163 ? 10.214 -4.742 -7.566 1.00 87.44 163 GLU A N 1
ATOM 1311 C CA . GLU A 1 163 ? 10.728 -3.826 -8.595 1.00 87.44 163 GLU A CA 1
ATOM 1312 C C . GLU A 1 163 ? 12.236 -3.577 -8.447 1.00 87.44 163 GLU A C 1
ATOM 1314 O O . GLU A 1 163 ? 12.992 -3.633 -9.421 1.00 87.44 163 GLU A O 1
ATOM 1319 N N . PHE A 1 164 ? 12.716 -3.399 -7.214 1.00 84.88 164 PHE A N 1
ATOM 1320 C CA . PHE A 1 164 ? 14.148 -3.279 -6.945 1.00 84.88 164 PHE A CA 1
ATOM 1321 C C . PHE A 1 164 ? 14.927 -4.531 -7.381 1.00 84.88 164 PHE A C 1
ATOM 1323 O O . PHE A 1 164 ? 15.989 -4.436 -8.003 1.00 84.88 164 PHE A O 1
ATOM 1330 N N . TRP A 1 165 ? 14.388 -5.722 -7.105 1.00 88.69 165 TRP A N 1
ATOM 1331 C CA . TRP A 1 165 ? 14.981 -6.982 -7.555 1.00 88.69 165 TRP A CA 1
ATOM 1332 C C . TRP A 1 165 ? 15.046 -7.083 -9.088 1.00 88.69 165 TRP A C 1
ATOM 1334 O O . TRP A 1 165 ? 16.064 -7.532 -9.630 1.00 88.69 165 TRP A O 1
ATOM 1344 N N . LYS A 1 166 ? 14.014 -6.610 -9.802 1.00 86.12 166 LYS A N 1
ATOM 1345 C CA . LYS A 1 166 ? 14.018 -6.565 -11.274 1.00 86.12 166 LYS A CA 1
ATOM 1346 C C . LYS A 1 166 ? 15.134 -5.688 -11.821 1.00 86.12 166 LYS A C 1
ATOM 1348 O O . LYS A 1 166 ? 15.777 -6.103 -12.783 1.00 86.12 166 LYS A O 1
ATOM 1353 N N . ILE A 1 167 ? 15.416 -4.531 -11.207 1.00 80.19 167 ILE A N 1
ATOM 1354 C CA . ILE A 1 167 ? 16.540 -3.668 -11.617 1.00 80.19 167 ILE A CA 1
ATOM 1355 C C . ILE A 1 167 ? 17.849 -4.453 -11.586 1.00 80.19 167 ILE A C 1
ATOM 1357 O O . ILE A 1 167 ? 18.597 -4.431 -12.562 1.00 80.19 167 ILE A O 1
ATOM 1361 N N . GLY A 1 168 ? 18.120 -5.178 -10.496 1.00 78.12 168 GLY A N 1
ATOM 1362 C CA . GLY A 1 168 ? 19.332 -5.991 -10.378 1.00 78.12 168 GLY A CA 1
ATOM 1363 C C . GLY A 1 168 ? 19.449 -7.031 -11.495 1.00 78.12 168 GLY A C 1
ATOM 1364 O O . GLY A 1 168 ? 20.528 -7.230 -12.056 1.00 78.12 168 GLY A O 1
ATOM 1365 N N . LYS A 1 169 ? 18.325 -7.650 -11.871 1.00 75.38 169 LYS A N 1
ATOM 1366 C CA . LYS A 1 169 ? 18.271 -8.638 -12.953 1.00 75.38 169 LYS A CA 1
ATOM 1367 C C . LYS A 1 169 ? 18.428 -8.013 -14.345 1.00 75.38 169 LYS A C 1
ATOM 1369 O O . LYS A 1 169 ? 19.161 -8.562 -15.162 1.00 75.38 169 LYS A O 1
ATOM 1374 N N . ALA A 1 170 ? 17.790 -6.871 -14.596 1.00 71.44 170 ALA A N 1
ATOM 1375 C CA . ALA A 1 170 ? 17.865 -6.146 -15.862 1.00 71.44 170 ALA A CA 1
ATOM 1376 C C . ALA A 1 170 ? 19.255 -5.530 -16.100 1.00 71.44 170 ALA A C 1
ATOM 1378 O O . ALA A 1 170 ? 19.811 -5.653 -17.186 1.00 71.44 170 ALA A O 1
ATOM 1379 N N . MET A 1 171 ? 19.863 -4.939 -15.067 1.00 63.12 171 MET A N 1
ATOM 1380 C CA . MET A 1 171 ? 21.188 -4.310 -15.148 1.00 63.12 171 MET A CA 1
ATOM 1381 C C . MET A 1 171 ? 22.319 -5.322 -15.366 1.00 63.12 171 MET A C 1
ATOM 1383 O O . MET A 1 171 ? 23.280 -5.023 -16.071 1.00 63.12 171 MET A O 1
ATOM 1387 N N . HIS A 1 172 ? 22.217 -6.532 -14.803 1.00 54.78 172 HIS A N 1
ATOM 1388 C CA . HIS A 1 172 ? 23.215 -7.590 -15.015 1.00 54.78 172 HIS A CA 1
ATOM 1389 C C . HIS A 1 172 ? 23.290 -8.049 -16.486 1.00 54.78 172 HIS A C 1
ATOM 1391 O O . HIS A 1 172 ? 24.292 -8.631 -16.899 1.00 54.78 172 HIS A O 1
ATOM 1397 N N . ILE A 1 173 ? 22.254 -7.788 -17.287 1.00 51.62 173 ILE A N 1
ATOM 1398 C CA . ILE A 1 173 ? 22.162 -8.232 -18.683 1.00 51.62 173 ILE A CA 1
ATOM 1399 C C . ILE A 1 173 ? 22.758 -7.203 -19.669 1.00 51.62 173 ILE A C 1
ATOM 1401 O O . ILE A 1 173 ? 23.057 -7.563 -20.804 1.00 51.62 173 ILE A O 1
ATOM 1405 N N . GLU A 1 174 ? 23.081 -5.981 -19.221 1.00 49.50 174 GLU A N 1
ATOM 1406 C CA . GLU A 1 174 ? 23.648 -4.907 -20.061 1.00 49.50 174 GLU A CA 1
ATOM 1407 C C . GLU A 1 174 ? 25.081 -4.461 -19.686 1.00 49.50 174 GLU A C 1
ATOM 1409 O O . GLU A 1 174 ? 25.551 -3.432 -20.176 1.00 49.50 174 GLU A O 1
ATOM 1414 N N . ILE A 1 175 ? 25.829 -5.196 -18.847 1.00 43.91 175 ILE A N 1
ATOM 1415 C CA . ILE A 1 175 ? 27.249 -4.863 -18.595 1.00 43.91 175 ILE A CA 1
ATOM 1416 C C . ILE A 1 175 ? 28.097 -5.301 -19.796 1.00 43.91 175 ILE A C 1
ATOM 1418 O O . ILE A 1 175 ? 28.786 -6.322 -19.776 1.00 43.91 175 ILE A O 1
ATOM 1422 N N . ASP A 1 176 ? 28.066 -4.491 -20.849 1.00 44.53 176 ASP A N 1
ATOM 1423 C CA . ASP A 1 176 ? 29.057 -4.531 -21.912 1.00 44.53 176 ASP A CA 1
ATOM 1424 C C . ASP A 1 176 ? 30.387 -4.007 -21.334 1.00 44.53 176 ASP A C 1
ATOM 1426 O O . ASP A 1 176 ? 30.522 -2.845 -20.937 1.00 44.53 176 ASP A O 1
ATOM 1430 N N . ARG A 1 177 ? 31.380 -4.895 -21.197 1.00 43.75 177 ARG A N 1
ATOM 1431 C CA . ARG A 1 177 ? 32.729 -4.571 -20.699 1.00 43.75 177 ARG A CA 1
ATOM 1432 C C . ARG A 1 177 ? 33.494 -3.772 -21.759 1.00 43.75 177 ARG A C 1
ATOM 1434 O O . ARG A 1 177 ? 34.406 -4.287 -22.399 1.00 43.75 177 ARG A O 1
ATOM 1441 N N . SER A 1 178 ? 33.170 -2.491 -21.920 1.00 45.94 178 SER A N 1
ATOM 1442 C CA . SER A 1 178 ? 34.032 -1.553 -22.649 1.00 45.94 178 SER A CA 1
ATOM 1443 C C . SER A 1 178 ? 33.806 -0.092 -22.230 1.00 45.94 178 SER A C 1
ATOM 1445 O O . SER A 1 178 ? 33.287 0.721 -22.987 1.00 45.94 178 SER A O 1
ATOM 1447 N N . GLY A 1 179 ? 34.201 0.262 -20.998 1.00 41.81 179 GLY A N 1
ATOM 1448 C CA . GLY A 1 179 ? 34.346 1.664 -20.568 1.00 41.81 179 GLY A CA 1
ATOM 1449 C C . GLY A 1 179 ? 33.971 1.948 -19.108 1.00 41.81 179 GLY A C 1
ATOM 1450 O O . GLY A 1 179 ? 33.047 1.356 -18.568 1.00 41.81 179 GLY A O 1
ATOM 1451 N N . LYS A 1 180 ? 34.691 2.881 -18.460 1.00 50.28 180 LYS A N 1
ATOM 1452 C CA . LYS A 1 180 ? 34.525 3.287 -17.041 1.00 50.28 180 LYS A CA 1
ATOM 1453 C C . LYS A 1 180 ? 33.243 4.088 -16.735 1.00 50.28 180 LYS A C 1
ATOM 1455 O O . LYS A 1 180 ? 33.034 4.470 -15.590 1.00 50.28 180 LYS A O 1
ATOM 1460 N N . ILE A 1 181 ? 32.390 4.327 -17.728 1.00 45.53 181 ILE A N 1
ATOM 1461 C CA . ILE A 1 181 ? 31.035 4.860 -17.560 1.00 45.53 181 ILE A CA 1
ATOM 1462 C C . ILE A 1 181 ? 30.147 4.003 -18.474 1.00 45.53 181 ILE A C 1
ATOM 1464 O O . ILE A 1 181 ? 30.421 3.976 -19.677 1.00 45.53 181 ILE A O 1
ATOM 1468 N N . PRO A 1 182 ? 29.142 3.272 -17.955 1.00 45.84 182 PRO A N 1
ATOM 1469 C CA . PRO A 1 182 ? 28.256 2.461 -18.782 1.00 45.84 182 PRO A CA 1
ATOM 1470 C C . PRO A 1 182 ? 27.395 3.391 -19.643 1.00 45.84 182 PRO A C 1
ATOM 1472 O O . PRO A 1 182 ? 26.400 3.954 -19.194 1.00 45.84 182 PRO A O 1
ATOM 1475 N N . MET A 1 183 ? 27.821 3.610 -20.885 1.00 42.09 183 MET A N 1
ATOM 1476 C CA . MET A 1 183 ? 27.044 4.353 -21.866 1.00 42.09 183 MET A CA 1
ATOM 1477 C C . MET A 1 183 ? 26.041 3.392 -22.501 1.00 42.09 183 MET A C 1
ATOM 1479 O O . MET A 1 183 ? 26.421 2.556 -23.317 1.00 42.09 183 MET A O 1
ATOM 1483 N N . LEU A 1 184 ? 24.770 3.524 -22.107 1.00 43.81 184 LEU A N 1
ATOM 1484 C CA . LEU A 1 184 ? 23.610 2.860 -22.710 1.00 43.81 184 LEU A CA 1
ATOM 1485 C C . LEU A 1 184 ? 23.652 3.026 -24.237 1.00 43.81 184 LEU A C 1
ATOM 1487 O O . LEU A 1 184 ? 23.290 4.078 -24.771 1.00 43.81 184 LEU A O 1
ATOM 1491 N N . ARG A 1 185 ? 24.122 2.002 -24.953 1.00 37.88 185 ARG A N 1
ATOM 1492 C CA . ARG A 1 185 ? 24.096 1.980 -26.414 1.00 37.88 185 ARG A CA 1
ATOM 1493 C C . ARG A 1 185 ? 22.754 1.431 -26.870 1.00 37.88 185 ARG A C 1
ATOM 1495 O O . ARG A 1 185 ? 22.554 0.226 -26.957 1.00 37.88 185 ARG A O 1
ATOM 1502 N N . PHE A 1 186 ? 21.859 2.349 -27.211 1.00 44.12 186 PHE A N 1
ATOM 1503 C CA . PHE A 1 186 ? 20.661 2.065 -27.990 1.00 44.12 186 PHE A CA 1
ATOM 1504 C C . PHE A 1 186 ? 21.088 1.555 -29.364 1.00 44.12 186 PHE A C 1
ATOM 1506 O O . PHE A 1 186 ? 21.507 2.326 -30.226 1.00 44.12 186 PHE A O 1
ATOM 1513 N N . ARG A 1 187 ? 21.004 0.244 -29.574 1.00 35.62 187 ARG A N 1
ATOM 1514 C CA . ARG A 1 187 ? 20.630 -0.254 -30.892 1.00 35.62 187 ARG A CA 1
ATOM 1515 C C . ARG A 1 187 ? 19.121 -0.368 -30.869 1.00 35.62 187 ARG A C 1
ATOM 1517 O O . ARG A 1 187 ? 18.596 -1.351 -30.358 1.00 35.62 187 ARG A O 1
ATOM 1524 N N . ASP A 1 188 ? 18.450 0.642 -31.412 1.00 36.16 188 ASP A N 1
ATOM 1525 C CA . ASP A 1 188 ? 17.111 0.423 -31.932 1.00 36.16 188 ASP A CA 1
ATOM 1526 C C . ASP A 1 188 ? 17.216 -0.744 -32.906 1.00 36.16 188 ASP A C 1
ATOM 1528 O O . ASP A 1 188 ? 17.848 -0.651 -33.963 1.00 36.16 188 ASP A O 1
ATOM 1532 N N . HIS A 1 189 ? 16.633 -1.877 -32.536 1.00 38.41 189 HIS A N 1
ATOM 1533 C CA . HIS A 1 189 ? 16.264 -2.859 -33.531 1.00 38.41 189 HIS A CA 1
ATOM 1534 C C . HIS A 1 189 ? 15.033 -2.285 -34.241 1.00 38.41 189 HIS A C 1
ATOM 1536 O O . HIS A 1 189 ? 13.903 -2.713 -34.019 1.00 38.41 189 HIS A O 1
ATOM 1542 N N . GLU A 1 190 ? 15.257 -1.280 -35.096 1.00 40.81 190 GLU A N 1
ATOM 1543 C CA . GLU A 1 190 ? 14.351 -0.938 -36.191 1.00 40.81 190 GLU A CA 1
ATOM 1544 C C . GLU A 1 190 ? 14.343 -2.117 -37.177 1.00 40.81 190 GLU A C 1
ATOM 1546 O O . GLU A 1 190 ? 14.854 -2.062 -38.291 1.00 40.81 190 GLU A O 1
ATOM 1551 N N . SER A 1 191 ? 13.787 -3.241 -36.743 1.00 40.75 191 SER A N 1
ATOM 1552 C CA . SER A 1 191 ? 13.347 -4.313 -37.623 1.00 40.75 191 SER A CA 1
ATOM 1553 C C . SER A 1 191 ? 11.908 -4.656 -37.279 1.00 40.75 191 SER A C 1
ATOM 1555 O O . SER A 1 191 ? 11.562 -5.785 -36.967 1.00 40.75 191 SER A O 1
ATOM 1557 N N . TYR A 1 192 ? 11.054 -3.636 -37.304 1.00 40.09 192 TYR A N 1
ATOM 1558 C CA . TYR A 1 192 ? 9.613 -3.808 -37.400 1.00 40.09 192 TYR A CA 1
ATOM 1559 C C . TYR A 1 192 ? 9.098 -2.764 -38.383 1.00 40.09 192 TYR A C 1
ATOM 1561 O O . TYR A 1 192 ? 9.090 -1.572 -38.095 1.00 40.09 192 TYR A O 1
ATOM 1569 N N . VAL A 1 193 ? 8.785 -3.252 -39.585 1.00 44.25 193 VAL A N 1
ATOM 1570 C CA . VAL A 1 193 ? 7.967 -2.662 -40.653 1.00 44.25 193 VAL A CA 1
ATOM 1571 C C . VAL A 1 193 ? 7.529 -1.215 -40.378 1.00 44.25 193 VAL A C 1
ATOM 1573 O O . VAL A 1 193 ? 6.634 -0.983 -39.569 1.00 44.25 193 VAL A O 1
ATOM 1576 N N . LYS A 1 194 ? 8.118 -0.251 -41.104 1.00 42.97 194 LYS A N 1
ATOM 1577 C CA . LYS A 1 194 ? 7.592 1.118 -41.260 1.00 42.97 194 LYS A CA 1
ATOM 1578 C C . LYS A 1 194 ? 6.154 1.048 -41.780 1.00 42.97 194 LYS A C 1
ATOM 1580 O O . LYS A 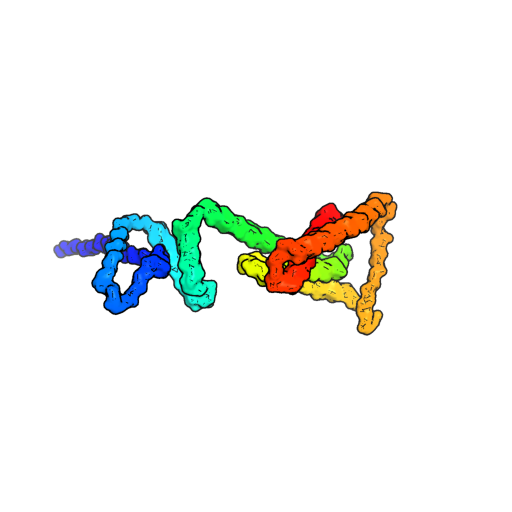1 194 ? 5.921 1.048 -42.987 1.00 42.97 194 LYS A O 1
ATOM 1585 N N . ASN A 1 195 ? 5.192 0.939 -40.874 1.00 54.38 195 ASN A N 1
ATOM 1586 C CA . ASN A 1 195 ? 3.776 1.002 -41.181 1.00 54.38 195 ASN A CA 1
ATOM 1587 C C . ASN A 1 195 ? 3.292 2.395 -40.778 1.00 54.38 195 ASN A C 1
ATOM 1589 O O . ASN A 1 195 ? 3.561 2.830 -39.660 1.00 54.38 195 ASN A O 1
ATOM 1593 N N . LYS A 1 196 ? 2.597 3.100 -41.677 1.00 57.66 196 LYS A N 1
ATOM 1594 C CA . LYS A 1 196 ? 2.162 4.497 -41.468 1.00 57.66 196 LYS A CA 1
ATOM 1595 C C . LYS A 1 196 ? 1.388 4.700 -40.158 1.00 57.66 196 LYS A C 1
ATOM 1597 O O . LYS A 1 196 ? 1.439 5.780 -39.592 1.00 57.66 196 LYS A O 1
ATOM 1602 N N . THR A 1 197 ? 0.724 3.660 -39.657 1.00 60.16 197 THR A N 1
ATOM 1603 C CA . THR A 1 197 ? 0.002 3.651 -38.377 1.00 60.16 197 THR A CA 1
ATOM 1604 C C . THR A 1 197 ? 0.892 3.996 -37.178 1.00 60.16 197 THR A C 1
ATOM 1606 O O . THR A 1 197 ? 0.486 4.799 -36.350 1.00 60.16 197 THR A O 1
ATOM 1609 N N . LYS A 1 198 ? 2.139 3.502 -37.135 1.00 56.94 198 LYS A N 1
ATOM 1610 C CA . LYS A 1 198 ? 3.052 3.731 -36.003 1.00 56.94 198 LYS A CA 1
ATOM 1611 C C . LYS A 1 198 ? 3.507 5.192 -35.897 1.00 56.94 198 LYS A C 1
ATOM 1613 O O . LYS A 1 198 ? 3.652 5.711 -34.801 1.00 56.94 198 LYS A O 1
ATOM 1618 N N . GLU A 1 199 ? 3.671 5.878 -37.029 1.00 67.44 199 GLU A N 1
ATOM 1619 C CA . GLU A 1 199 ? 4.000 7.310 -37.030 1.00 67.44 199 GLU A CA 1
ATOM 1620 C C . GLU A 1 199 ? 2.847 8.154 -36.468 1.00 67.44 199 GLU A C 1
ATOM 1622 O O . GLU A 1 199 ? 3.088 9.112 -35.736 1.00 67.44 199 GLU A O 1
ATOM 1627 N N . TYR A 1 200 ? 1.595 7.797 -36.778 1.00 68.44 200 TYR A N 1
ATOM 1628 C CA . TYR A 1 200 ? 0.429 8.481 -36.212 1.00 68.44 200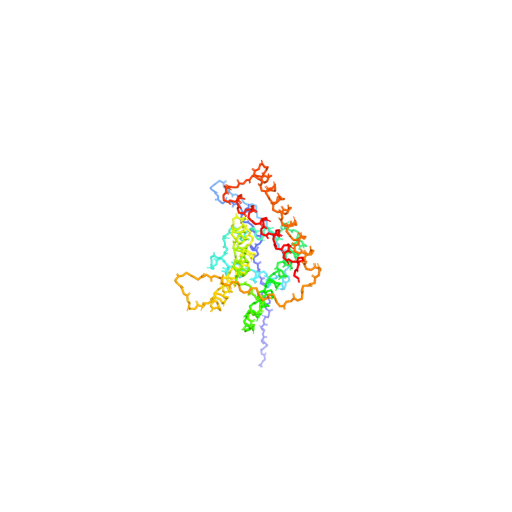 TYR A CA 1
ATOM 1629 C C . TYR A 1 200 ? 0.296 8.230 -34.710 1.00 68.44 200 TYR A C 1
ATOM 1631 O O . TYR A 1 200 ? 0.008 9.173 -33.973 1.00 68.44 200 TYR A O 1
ATOM 1639 N N . ASP A 1 201 ? 0.569 7.005 -34.267 1.00 69.75 201 ASP A N 1
ATOM 1640 C CA . ASP A 1 201 ? 0.573 6.639 -32.854 1.00 69.75 201 ASP A CA 1
ATOM 1641 C C . ASP A 1 201 ? 1.661 7.408 -32.081 1.00 69.75 201 ASP A C 1
ATOM 1643 O O . ASP A 1 201 ? 1.368 8.048 -31.071 1.00 69.75 201 ASP A O 1
ATOM 1647 N N . ASP A 1 202 ? 2.889 7.483 -32.602 1.00 68.31 202 ASP A N 1
ATOM 1648 C CA . ASP A 1 202 ? 3.993 8.222 -31.970 1.00 68.31 202 ASP A CA 1
ATOM 1649 C C . ASP A 1 202 ? 3.714 9.736 -31.883 1.00 68.31 202 ASP A C 1
ATOM 1651 O O . ASP A 1 202 ? 4.015 10.396 -30.878 1.00 68.31 202 ASP A O 1
ATOM 1655 N N . ILE A 1 203 ? 3.104 10.309 -32.926 1.00 74.12 203 ILE A N 1
ATOM 1656 C CA . ILE A 1 203 ? 2.696 11.718 -32.938 1.00 74.12 203 ILE A CA 1
ATOM 1657 C C . ILE A 1 203 ? 1.584 11.955 -31.911 1.00 74.12 203 ILE A C 1
ATOM 1659 O O . ILE A 1 203 ? 1.680 12.898 -31.118 1.00 74.12 203 ILE A O 1
ATOM 1663 N N . ALA A 1 204 ? 0.557 11.102 -31.887 1.00 70.38 204 ALA A N 1
ATOM 1664 C CA . ALA A 1 204 ? -0.529 11.184 -30.916 1.00 70.38 204 ALA A CA 1
ATOM 1665 C C . ALA A 1 204 ? 0.006 11.109 -29.479 1.00 70.38 204 ALA A C 1
ATOM 1667 O O . ALA A 1 204 ? -0.377 11.926 -28.642 1.00 70.38 204 ALA A O 1
ATOM 1668 N N . MET A 1 205 ? 0.973 10.228 -29.215 1.00 64.50 205 MET A N 1
ATOM 1669 C CA . MET A 1 205 ? 1.622 10.079 -27.911 1.00 64.50 205 MET A CA 1
ATOM 1670 C C . MET A 1 205 ? 2.405 11.315 -27.477 1.00 64.50 205 MET A C 1
ATOM 1672 O O . MET A 1 205 ? 2.346 11.729 -26.314 1.00 64.50 205 MET A O 1
ATOM 1676 N N . LYS A 1 206 ? 3.117 11.955 -28.405 1.00 70.38 206 LYS A N 1
ATOM 1677 C CA . LYS A 1 206 ? 3.835 13.198 -28.115 1.00 70.38 206 LYS A CA 1
ATOM 1678 C C . LYS A 1 206 ? 2.879 14.327 -27.725 1.00 70.38 206 LYS A C 1
ATOM 1680 O O . LYS A 1 206 ? 3.136 15.038 -26.760 1.00 70.38 206 LYS A O 1
ATOM 1685 N N . TYR A 1 207 ? 1.766 14.487 -28.437 1.00 75.25 207 TYR A N 1
ATOM 1686 C CA . TYR A 1 207 ? 0.782 15.517 -28.096 1.00 75.25 207 TYR A CA 1
ATOM 1687 C C . TYR A 1 207 ? 0.013 15.186 -26.814 1.00 75.25 207 TYR A C 1
ATOM 1689 O O . TYR A 1 207 ? -0.162 16.064 -25.970 1.00 75.25 207 TYR A O 1
ATOM 1697 N N . LEU A 1 208 ? -0.386 13.926 -26.631 1.00 71.31 208 LEU A N 1
ATOM 1698 C CA . LEU A 1 208 ? -1.094 13.463 -25.440 1.00 71.31 208 LEU A CA 1
ATOM 1699 C C . LEU A 1 208 ? -0.244 13.646 -24.175 1.00 71.31 208 LEU A C 1
ATOM 1701 O O . LEU A 1 208 ? -0.735 14.181 -23.184 1.00 71.31 208 LEU A O 1
ATOM 1705 N N . SER A 1 209 ? 1.044 13.288 -24.220 1.00 66.56 209 SER A N 1
ATOM 1706 C CA . SER A 1 209 ? 1.971 13.495 -23.098 1.00 66.56 209 SER A CA 1
ATOM 1707 C C . SER A 1 209 ? 2.181 14.974 -22.758 1.00 66.56 209 SER A C 1
ATOM 1709 O O . SER A 1 209 ? 2.209 15.314 -21.577 1.00 66.56 209 SER A O 1
ATOM 1711 N N . TYR A 1 210 ? 2.253 15.875 -23.746 1.00 72.31 210 TYR A N 1
ATOM 1712 C CA . TYR A 1 210 ? 2.322 17.319 -23.478 1.00 72.31 210 TYR A CA 1
ATOM 1713 C C . TYR A 1 210 ? 1.061 17.853 -22.799 1.00 72.31 210 TYR A C 1
ATOM 1715 O O . TYR A 1 210 ? 1.161 18.628 -21.847 1.00 72.31 210 TYR A O 1
ATOM 1723 N N . VAL A 1 211 ? -0.118 17.436 -23.270 1.00 74.38 211 VAL A N 1
ATOM 1724 C CA . VAL A 1 211 ? -1.400 17.831 -22.669 1.00 74.38 211 VAL A CA 1
ATOM 1725 C C . VAL A 1 211 ? -1.502 17.313 -21.236 1.00 74.38 211 VAL A C 1
ATOM 1727 O O . VAL A 1 211 ? -1.872 18.075 -20.347 1.00 74.38 211 VAL A O 1
ATOM 1730 N N . LEU A 1 212 ? -1.123 16.057 -20.992 1.00 67.56 212 LEU A N 1
ATOM 1731 C CA . LEU A 1 212 ? -1.137 15.460 -19.655 1.00 67.56 212 LEU A CA 1
ATOM 1732 C C . LEU A 1 212 ? -0.137 16.139 -18.720 1.00 67.56 212 LEU A C 1
ATOM 1734 O O . LEU A 1 212 ? -0.505 16.496 -17.607 1.00 67.56 212 LEU A O 1
ATOM 1738 N N . PHE A 1 213 ? 1.086 16.423 -19.175 1.00 71.38 213 PHE A N 1
ATOM 1739 C CA . PHE A 1 213 ? 2.067 17.160 -18.376 1.00 71.38 213 PHE A CA 1
ATOM 1740 C C . PHE A 1 213 ? 1.563 18.557 -17.990 1.00 71.38 213 PHE A C 1
ATOM 1742 O O . PHE A 1 213 ? 1.710 18.976 -16.842 1.00 71.38 213 PHE A O 1
ATOM 1749 N N . PHE A 1 214 ? 0.915 19.263 -18.923 1.00 80.12 214 PHE A N 1
ATOM 1750 C CA . PHE A 1 214 ? 0.263 20.540 -18.636 1.00 80.12 214 PHE A CA 1
ATOM 1751 C C . PHE A 1 214 ? -0.865 20.389 -17.604 1.00 80.12 214 PHE A C 1
ATOM 1753 O O . PHE A 1 214 ? -0.935 21.167 -16.655 1.00 80.12 214 PHE A O 1
ATOM 1760 N N . LEU A 1 215 ? -1.705 19.359 -17.739 1.00 74.31 215 LEU A N 1
ATOM 1761 C CA . LEU A 1 215 ? -2.785 19.060 -16.797 1.00 74.31 215 LEU A CA 1
ATOM 1762 C C . LEU A 1 215 ? -2.258 18.779 -15.386 1.00 74.31 215 LEU A C 1
ATOM 1764 O O . LEU A 1 215 ? -2.812 19.303 -14.421 1.00 74.31 215 LEU A O 1
ATOM 1768 N N . VAL A 1 216 ? -1.167 18.018 -15.253 1.00 72.69 216 VAL A N 1
ATOM 1769 C CA . VAL A 1 216 ? -0.545 17.757 -13.948 1.00 72.69 216 VAL A CA 1
ATOM 1770 C C . VAL A 1 216 ? 0.088 19.016 -13.372 1.00 72.69 216 VAL A C 1
ATOM 1772 O O . VAL A 1 216 ? -0.070 19.275 -12.184 1.00 72.69 216 VAL A O 1
ATOM 1775 N N . ALA A 1 217 ? 0.748 19.839 -14.189 1.00 75.88 217 ALA A N 1
ATOM 1776 C CA . ALA A 1 217 ? 1.288 21.116 -13.730 1.00 75.88 217 ALA A CA 1
ATOM 1777 C C . ALA A 1 217 ? 0.171 22.034 -13.200 1.00 75.88 217 ALA A C 1
ATOM 1779 O O . ALA A 1 217 ? 0.284 22.574 -12.101 1.00 75.88 217 ALA A O 1
ATOM 1780 N N . CYS A 1 218 ? -0.944 22.147 -13.928 1.00 80.94 218 CYS A N 1
ATOM 1781 C CA . CYS A 1 218 ? -2.122 22.884 -13.473 1.00 80.94 218 CYS A CA 1
ATOM 1782 C C . CYS A 1 218 ? -2.730 22.283 -12.199 1.00 80.94 218 CYS A C 1
ATOM 1784 O O . CYS A 1 218 ? -3.058 23.031 -11.282 1.00 80.94 218 CYS A O 1
ATOM 1786 N N . SER A 1 219 ? -2.843 20.955 -12.111 1.00 71.50 219 SER A N 1
ATOM 1787 C CA . SER A 1 219 ? -3.367 20.257 -10.930 1.00 71.50 219 SER A CA 1
ATOM 1788 C C . SER A 1 219 ? -2.463 20.427 -9.706 1.00 71.50 219 SER A C 1
ATOM 1790 O O . SER A 1 219 ? -2.954 20.634 -8.602 1.00 71.50 219 SER A O 1
ATOM 1792 N N . SER A 1 220 ? -1.144 20.388 -9.888 1.00 77.44 220 SER A N 1
ATOM 1793 C CA . SER A 1 220 ? -0.148 20.584 -8.831 1.00 77.44 220 SER A CA 1
ATOM 1794 C C . SER A 1 220 ? -0.176 22.020 -8.297 1.00 77.44 220 SER A C 1
ATOM 1796 O O . SER A 1 220 ? -0.165 22.224 -7.082 1.00 77.44 220 SER A O 1
ATOM 1798 N N . ILE A 1 221 ? -0.302 23.013 -9.189 1.00 81.38 221 ILE A N 1
ATOM 1799 C CA . ILE A 1 221 ? -0.477 24.427 -8.817 1.00 81.38 221 ILE A CA 1
ATOM 1800 C C . ILE A 1 221 ? -1.820 24.638 -8.108 1.00 81.38 221 ILE A C 1
ATOM 1802 O O . ILE A 1 221 ? -1.870 25.314 -7.083 1.00 81.38 221 ILE A O 1
ATOM 1806 N N . TYR A 1 222 ? -2.902 24.045 -8.618 1.00 78.69 222 TYR A N 1
ATOM 1807 C CA . TYR A 1 222 ? -4.218 24.110 -7.985 1.00 78.69 222 TYR A CA 1
ATOM 1808 C C . TYR A 1 222 ? -4.187 23.511 -6.572 1.00 78.69 222 TYR A C 1
ATOM 1810 O O . TYR A 1 222 ? -4.614 24.163 -5.621 1.00 78.69 222 TYR A O 1
ATOM 1818 N N . SER A 1 223 ? -3.609 22.318 -6.417 1.00 75.75 223 SER A N 1
ATOM 1819 C CA . SER A 1 223 ? -3.426 21.672 -5.115 1.00 75.75 223 SER A CA 1
ATOM 1820 C C . SER A 1 223 ? -2.587 22.546 -4.176 1.00 75.75 223 SER A C 1
ATOM 1822 O O . SER A 1 223 ? -2.950 22.701 -3.015 1.00 75.75 223 SER A O 1
ATOM 1824 N N . LEU A 1 224 ? -1.530 23.213 -4.662 1.00 77.31 224 LEU A N 1
ATOM 1825 C CA . LEU A 1 224 ? -0.730 24.133 -3.840 1.00 77.31 224 LEU A CA 1
ATOM 1826 C C . LEU A 1 224 ? -1.543 25.326 -3.313 1.00 77.31 224 LEU A C 1
ATOM 1828 O O . LEU A 1 224 ? -1.308 25.792 -2.200 1.00 77.31 224 LEU A O 1
ATOM 1832 N N . MET A 1 225 ? -2.460 25.852 -4.128 1.00 73.06 225 MET A N 1
ATOM 1833 C CA . MET A 1 225 ? -3.231 27.051 -3.798 1.00 73.06 225 MET A CA 1
ATOM 1834 C C . MET A 1 225 ? -4.447 26.771 -2.909 1.00 73.06 225 MET A C 1
ATOM 1836 O O . MET A 1 225 ? -4.788 27.616 -2.081 1.00 73.06 225 MET A O 1
ATOM 1840 N N . TYR A 1 226 ? -5.114 25.629 -3.096 1.00 73.06 226 TYR A N 1
ATOM 1841 C CA . TYR A 1 226 ? -6.426 25.362 -2.495 1.00 73.06 226 TYR A CA 1
ATOM 1842 C C . TYR A 1 226 ? -6.432 24.236 -1.457 1.00 73.06 226 TYR A C 1
ATOM 1844 O O . TYR A 1 226 ? -7.325 24.212 -0.609 1.00 73.06 226 TYR A O 1
ATOM 1852 N N . GLU A 1 227 ? -5.459 23.323 -1.482 1.00 74.06 227 GLU A N 1
ATOM 1853 C CA . GLU A 1 227 ? -5.405 22.206 -0.539 1.00 74.06 227 GLU A CA 1
ATOM 1854 C C . GLU A 1 227 ? -4.456 22.488 0.624 1.00 74.06 227 GLU A C 1
ATOM 1856 O O . GLU A 1 227 ? -3.437 23.173 0.513 1.00 74.06 227 GLU A O 1
ATOM 1861 N N . ARG A 1 228 ? -4.817 21.958 1.793 1.00 68.75 228 ARG A N 1
ATOM 1862 C CA . ARG A 1 228 ? -4.074 22.184 3.027 1.00 68.75 228 ARG A CA 1
ATOM 1863 C C . ARG A 1 228 ? -3.023 21.088 3.190 1.00 68.75 228 ARG A C 1
ATOM 1865 O O . ARG A 1 228 ? -3.326 20.001 3.668 1.00 68.75 228 ARG A O 1
ATOM 1872 N N . HIS A 1 229 ? -1.790 21.390 2.798 1.00 74.31 229 HIS A N 1
ATOM 1873 C CA . HIS A 1 229 ? -0.670 20.447 2.873 1.00 74.31 229 HIS A CA 1
ATOM 1874 C C . HIS A 1 229 ? -0.002 20.455 4.246 1.00 74.31 229 HIS A C 1
ATOM 1876 O O . HIS A 1 229 ? 0.211 21.512 4.843 1.00 74.31 229 HIS A O 1
ATOM 1882 N N . ARG A 1 230 ? 0.379 19.269 4.736 1.00 67.81 230 ARG A N 1
ATOM 1883 C CA . ARG A 1 230 ? 1.100 19.106 6.013 1.00 67.81 230 ARG A CA 1
ATOM 1884 C C . ARG A 1 230 ? 2.524 19.673 5.935 1.00 67.81 230 ARG A C 1
ATOM 1886 O O . ARG A 1 230 ? 3.043 20.177 6.927 1.00 67.81 230 ARG A O 1
ATOM 1893 N N . SER A 1 231 ? 3.151 19.601 4.757 1.00 81.31 231 SER A N 1
ATOM 1894 C CA . SER A 1 231 ? 4.487 20.134 4.471 1.00 81.31 231 SER A CA 1
ATOM 1895 C C . SER A 1 231 ? 4.720 20.288 2.960 1.00 81.31 231 SER A C 1
ATOM 1897 O O . SER A 1 231 ? 4.003 19.704 2.148 1.00 81.31 231 SER A O 1
ATOM 1899 N N . TRP A 1 232 ? 5.772 21.020 2.574 1.00 79.50 232 TRP 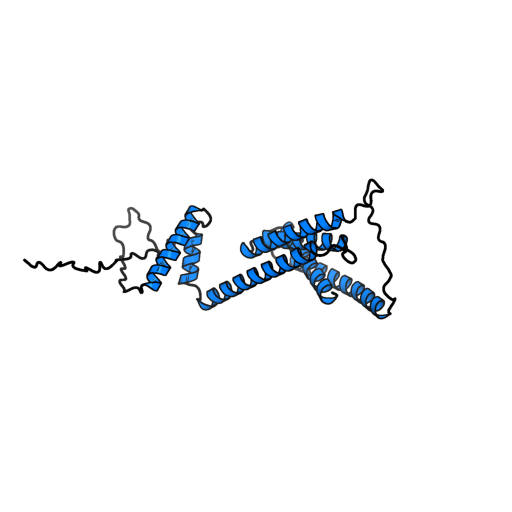A N 1
ATOM 1900 C CA . TRP A 1 232 ? 6.233 21.088 1.178 1.00 79.50 232 TRP A CA 1
ATOM 1901 C C . TRP A 1 232 ? 6.628 19.716 0.611 1.00 79.50 232 TRP A C 1
ATOM 1903 O O . TRP A 1 232 ? 6.451 19.475 -0.579 1.00 79.50 232 TRP A O 1
ATOM 1913 N N . TYR A 1 233 ? 7.121 18.810 1.461 1.00 77.38 233 TYR A N 1
ATOM 1914 C CA . TYR A 1 233 ? 7.425 17.431 1.079 1.00 77.38 233 TYR A CA 1
ATOM 1915 C C . TYR A 1 233 ? 6.158 16.684 0.644 1.00 77.38 233 TYR A C 1
ATOM 1917 O O . TYR A 1 233 ? 6.128 16.125 -0.448 1.00 77.38 233 TYR A O 1
ATOM 1925 N N . SER A 1 234 ? 5.095 16.769 1.447 1.00 80.56 234 SER A N 1
ATOM 1926 C CA . SER A 1 234 ? 3.801 16.134 1.164 1.00 80.56 234 SER A CA 1
ATOM 1927 C C . SER A 1 234 ? 3.180 16.653 -0.143 1.00 80.56 234 SER A C 1
ATOM 1929 O O . SER A 1 234 ? 2.713 15.874 -0.974 1.00 80.56 234 SER A O 1
ATOM 1931 N N . TRP A 1 235 ? 3.283 17.964 -0.403 1.00 83.50 235 TRP A N 1
ATOM 1932 C CA . TRP A 1 235 ? 2.809 18.565 -1.656 1.00 83.50 235 TRP A CA 1
ATOM 1933 C C . TRP A 1 235 ? 3.580 18.075 -2.894 1.00 83.50 235 TRP A C 1
ATOM 1935 O O . TRP A 1 235 ? 2.969 17.707 -3.904 1.00 83.50 235 TRP A O 1
ATOM 1945 N N . ILE A 1 236 ? 4.918 18.042 -2.827 1.00 81.81 236 ILE A N 1
ATOM 1946 C CA . ILE A 1 236 ? 5.755 17.530 -3.926 1.00 81.81 236 ILE A CA 1
ATOM 1947 C C . ILE A 1 236 ? 5.422 16.062 -4.189 1.00 81.81 236 ILE A C 1
ATOM 1949 O O . ILE A 1 236 ? 5.272 15.659 -5.339 1.00 81.81 236 ILE A O 1
ATOM 1953 N N . LEU A 1 237 ? 5.267 15.271 -3.131 1.00 82.94 237 LEU A N 1
ATOM 1954 C CA . LEU A 1 237 ? 5.004 13.842 -3.220 1.00 82.94 237 LEU A CA 1
ATOM 1955 C C . LEU A 1 237 ? 3.614 13.537 -3.792 1.00 82.94 237 LEU A C 1
ATOM 1957 O O . LEU A 1 237 ? 3.478 12.664 -4.648 1.00 82.94 237 LEU A O 1
ATOM 1961 N N . SER A 1 238 ? 2.601 14.309 -3.394 1.00 82.50 238 SER A N 1
ATOM 1962 C CA . SER A 1 238 ? 1.253 14.268 -3.976 1.00 82.50 238 SER A CA 1
ATOM 1963 C C . SER A 1 238 ? 1.261 14.632 -5.467 1.00 82.50 238 SER A C 1
ATOM 1965 O O . SER A 1 238 ? 0.679 13.935 -6.306 1.00 82.50 238 SER A O 1
ATOM 1967 N N . SER A 1 239 ? 2.011 15.677 -5.829 1.00 83.50 239 SER A N 1
ATOM 1968 C CA . SER A 1 239 ? 2.162 16.107 -7.223 1.00 83.50 239 SER A CA 1
ATOM 1969 C C . SER A 1 239 ? 2.884 15.055 -8.074 1.00 83.50 239 SER A C 1
ATOM 1971 O O . SER A 1 239 ? 2.442 14.742 -9.177 1.00 83.50 239 SER A O 1
ATOM 1973 N N . LEU A 1 240 ? 3.960 14.458 -7.551 1.00 81.81 240 LEU A N 1
ATOM 1974 C CA . LEU A 1 240 ? 4.699 13.380 -8.213 1.00 81.81 240 LEU A CA 1
ATOM 1975 C C . LEU A 1 240 ? 3.844 12.122 -8.385 1.00 81.81 240 LEU A C 1
ATOM 1977 O O . LEU A 1 240 ? 3.867 11.512 -9.449 1.00 81.81 240 LEU A O 1
ATOM 1981 N N . THR A 1 241 ? 3.057 11.760 -7.376 1.00 85.12 241 THR A N 1
ATOM 1982 C CA . THR A 1 241 ? 2.137 10.617 -7.444 1.00 85.12 241 THR A CA 1
ATOM 1983 C C . THR A 1 241 ? 1.067 10.832 -8.516 1.00 85.12 241 THR A C 1
ATOM 1985 O O . THR A 1 241 ? 0.784 9.932 -9.303 1.00 85.12 241 THR A O 1
ATOM 1988 N N . SER A 1 242 ? 0.548 12.057 -8.633 1.00 83.44 242 SER A N 1
ATOM 1989 C CA . SER A 1 242 ? -0.380 12.433 -9.707 1.00 83.44 242 SER A CA 1
ATOM 1990 C C . SER A 1 242 ? 0.260 12.328 -11.098 1.00 83.44 242 SER A C 1
ATOM 1992 O O . SER A 1 242 ? -0.383 11.837 -12.027 1.00 83.44 242 SER A O 1
ATOM 1994 N N . CYS A 1 243 ? 1.532 12.729 -11.251 1.00 82.56 243 CYS A N 1
ATOM 1995 C CA . CYS A 1 243 ? 2.289 12.494 -12.487 1.00 82.56 243 CYS A CA 1
ATOM 1996 C C . CYS A 1 243 ? 2.363 10.998 -12.811 1.00 82.56 243 CYS A C 1
ATOM 1998 O O . CYS A 1 243 ? 2.062 10.604 -13.936 1.00 82.56 243 CYS A O 1
ATOM 2000 N N . VAL A 1 244 ? 2.772 10.179 -11.835 1.00 84.75 244 VAL A N 1
ATOM 2001 C CA . VAL A 1 244 ? 2.956 8.729 -11.996 1.00 84.75 244 VAL A CA 1
ATOM 2002 C C . VAL A 1 244 ? 1.663 8.063 -12.454 1.00 84.75 244 VAL A C 1
ATOM 2004 O O . VAL A 1 244 ? 1.673 7.389 -13.479 1.00 84.75 244 VAL A O 1
ATOM 2007 N N . TYR A 1 245 ? 0.535 8.339 -11.793 1.00 84.06 245 TYR A N 1
ATOM 2008 C CA . TYR A 1 245 ? -0.749 7.759 -12.189 1.00 84.06 245 TYR A CA 1
ATOM 2009 C C . TYR A 1 245 ? -1.166 8.134 -13.613 1.00 84.06 245 TYR A C 1
ATOM 2011 O O . TYR A 1 245 ? -1.712 7.297 -14.331 1.00 84.06 245 TYR A O 1
ATOM 2019 N N . MET A 1 246 ? -0.890 9.363 -14.063 1.00 78.31 246 MET A N 1
ATOM 2020 C CA . MET A 1 246 ? -1.148 9.722 -15.459 1.00 78.31 246 MET A CA 1
ATOM 2021 C C . MET A 1 246 ? -0.241 8.954 -16.425 1.00 78.31 246 MET A C 1
ATOM 2023 O O . MET A 1 246 ? -0.728 8.480 -17.449 1.00 78.31 246 MET A O 1
ATOM 2027 N N . PHE A 1 247 ? 1.047 8.793 -16.111 1.00 78.31 247 PHE A N 1
ATOM 2028 C CA . PHE A 1 247 ? 1.961 7.994 -16.934 1.00 78.31 247 PHE A CA 1
ATOM 2029 C C . PHE A 1 247 ? 1.554 6.517 -17.003 1.00 78.31 247 PHE A C 1
ATOM 2031 O O . PHE A 1 247 ? 1.595 5.941 -18.090 1.00 78.31 247 PHE A O 1
ATOM 2038 N N . ASP A 1 248 ? 1.106 5.927 -15.895 1.00 77.81 248 ASP A N 1
ATOM 2039 C CA . ASP A 1 248 ? 0.636 4.538 -15.862 1.00 77.81 248 ASP A CA 1
ATOM 2040 C C . ASP A 1 248 ? -0.622 4.339 -16.719 1.00 77.81 248 ASP A C 1
ATOM 2042 O O . ASP A 1 248 ? -0.722 3.352 -17.445 1.00 77.81 248 ASP A O 1
ATOM 2046 N N . ILE A 1 249 ? -1.554 5.301 -16.718 1.00 75.94 249 ILE A N 1
ATOM 2047 C CA . ILE A 1 249 ? -2.740 5.265 -17.591 1.00 75.94 249 ILE A CA 1
ATOM 2048 C C . ILE A 1 249 ? -2.338 5.334 -19.068 1.00 75.94 249 ILE A C 1
ATOM 2050 O O . ILE A 1 249 ? -2.869 4.583 -19.885 1.00 75.94 249 ILE A O 1
ATOM 2054 N N . ILE A 1 250 ? -1.396 6.212 -19.423 1.00 72.88 250 ILE A N 1
ATOM 2055 C CA . ILE A 1 250 ? -0.875 6.304 -20.794 1.00 72.88 250 ILE A CA 1
ATOM 2056 C C . ILE A 1 250 ? -0.258 4.967 -21.218 1.00 72.88 250 ILE A C 1
ATOM 2058 O O . ILE A 1 250 ? -0.518 4.490 -22.321 1.00 72.88 250 ILE A O 1
ATOM 2062 N N . PHE A 1 251 ? 0.551 4.366 -20.344 1.00 69.38 251 PHE A N 1
ATOM 2063 C CA . PHE A 1 251 ? 1.200 3.088 -20.608 1.00 69.38 251 PHE A CA 1
ATOM 2064 C C . PHE A 1 251 ? 0.177 1.955 -20.762 1.00 69.38 251 PHE A C 1
ATOM 2066 O O . PHE A 1 251 ? 0.295 1.159 -21.687 1.00 69.38 251 PHE A O 1
ATOM 2073 N N . LEU A 1 252 ? -0.864 1.926 -19.924 1.00 74.62 252 LEU A N 1
ATOM 2074 C CA . LEU A 1 252 ? -1.946 0.940 -19.986 1.00 74.62 252 LEU A CA 1
ATOM 2075 C C . LEU A 1 252 ? -2.775 1.034 -21.273 1.00 74.62 252 LEU A C 1
ATOM 2077 O O . LEU A 1 252 ? -3.186 0.011 -21.803 1.00 74.62 252 LEU A O 1
ATOM 2081 N N . ILE A 1 253 ? -3.062 2.245 -21.760 1.00 72.00 253 ILE A N 1
ATOM 2082 C CA . ILE A 1 253 ? -3.857 2.443 -22.986 1.00 72.00 253 ILE A CA 1
ATOM 2083 C C . ILE A 1 253 ? -3.091 1.974 -24.232 1.00 72.00 253 ILE A C 1
ATOM 2085 O O . ILE A 1 253 ? -3.709 1.648 -25.244 1.00 72.00 253 ILE A O 1
ATOM 2089 N N . TYR A 1 254 ? -1.760 1.973 -24.172 1.00 58.53 254 TYR A N 1
ATOM 2090 C CA . TYR A 1 254 ? -0.900 1.773 -25.335 1.00 58.53 254 TYR A CA 1
ATOM 2091 C C . TYR A 1 254 ? -0.250 0.382 -25.416 1.00 58.53 254 TYR A C 1
ATOM 2093 O O . TYR A 1 254 ? 0.230 0.003 -26.486 1.00 58.53 254 TYR A O 1
ATOM 2101 N N . LEU A 1 255 ? -0.211 -0.363 -24.307 1.00 54.06 255 LEU A N 1
ATOM 2102 C CA . LEU A 1 255 ? 0.273 -1.747 -24.260 1.00 54.06 255 LEU A CA 1
ATOM 2103 C C . LEU A 1 255 ? -0.831 -2.744 -24.645 1.00 54.06 255 LEU A C 1
ATOM 2105 O O . LEU A 1 255 ? -0.504 -3.712 -25.368 1.00 54.06 255 LEU A O 1
#

Sequence (255 aa):
MWSPLQEATTLQATVFFNEFWLLRDKLIQLNETVSELPLNLEVGPISMIKWQLFLQIEQSFQIHRSYGSMLEGEADELKRVFLEGNPYLLVITMVVSLLHSVFDFLAFKNDIQFWNKNKSMEGLSAKSVVVSFISQLIVFLYLLDNDTSWMILASSGVGCCIEFWKIGKAMHIEIDRSGKIPMLRFRDHESYVKNKTKEYDDIAMKYLSYVLFFLVACSSIYSLMYERHRSWYSWILSSLTSCVYMFDIIFLIYL

Organism: NCBI:txid461633

Radius of gyration: 30.37 Å; chains: 1; bounding box: 64×84×90 Å

Foldseek 3Di:
DDDDPPPPPPPPPDDDDPPLLPAPVPDDDDDPPDPDDDDDDDDDDDDPVRVVVSVVVVVVVVVCVVVVNADPVNSRVVSCCVVVNDVVVVVVVVVVLVVVLVVLVVVLVVLCVCLVPDPDCVPPDLVVLVVVLVLLVLVLVLCVVVVHDPSVNVSSVVVNVSSVVVNVVSVVVQPPPDDPDRDPDDPPPPPDDPDPVVVVVVVCLVVLLVVLVVVLVVVLVVCVVPPDDPDPVSSVSVSSNSVSVVVVVSVVVVD

InterPro domains:
  IPR008429 Cleft lip and palate transmembrane 1 [PF05602] (14-226)
  IPR008429 Cleft lip and palate transmembrane 1 [PTHR21347] (10-252)

Secondary structure (DSSP, 8-state):
-------------------TT--GGGSPPP-TT--------------HHHHHHHHHHHHHHHHHHHTT-S-HHHHHHHHHHHHHS-HHHHHHHHHHHHHHHHHHHHHHHHHHHHHHH----TT--HHHHHHHHHHHHHHHHHHHHTT--HHHHHHHHHHHHHHHHHHHHHHTT---SS-SS----------S---HHHHHHHHHHHHHHHHHHHHHHHHHHHHHHHS--S-HHHHHHHHHHHHHHHHHHHHHHH-